Protein AF-A0A967LZV7-F1 (afdb_monomer)

Nearest PDB structures (foldseek):
  4p1n-assembly1_A  TM=2.900E-01  e=8.454E+00  Kluyveromyces marxianus

Structure (mmCIF, N/CA/C/O backbone):
data_AF-A0A967LZV7-F1
#
_entry.id   AF-A0A967LZV7-F1
#
loop_
_atom_site.group_PDB
_atom_site.id
_atom_site.type_symbol
_atom_site.label_atom_id
_atom_site.label_alt_id
_atom_site.label_comp_id
_atom_site.label_asym_id
_atom_site.label_entity_id
_atom_site.label_seq_id
_atom_site.pdbx_PDB_ins_code
_atom_site.Cartn_x
_atom_site.Cartn_y
_atom_site.Cartn_z
_atom_site.occupancy
_atom_site.B_iso_or_equiv
_atom_site.auth_seq_id
_atom_site.auth_comp_id
_atom_site.auth_asym_id
_atom_site.auth_atom_id
_atom_site.pdbx_PDB_model_num
ATOM 1 N N . MET A 1 1 ? 3.509 -14.762 3.114 1.00 80.88 1 MET A N 1
ATOM 2 C CA . MET A 1 1 ? 3.908 -14.981 4.524 1.00 80.88 1 MET A CA 1
ATOM 3 C C . MET A 1 1 ? 4.059 -13.690 5.322 1.00 80.88 1 MET A C 1
ATOM 5 O O . MET A 1 1 ? 3.271 -13.503 6.235 1.00 80.88 1 MET A O 1
ATOM 9 N N . ALA A 1 2 ? 4.963 -12.762 4.975 1.00 86.31 2 ALA A N 1
ATOM 10 C CA . ALA A 1 2 ? 5.162 -11.533 5.768 1.00 86.31 2 ALA A CA 1
ATOM 11 C C . ALA A 1 2 ? 3.877 -10.719 6.026 1.00 86.31 2 ALA A C 1
ATOM 13 O O . ALA A 1 2 ? 3.603 -10.373 7.168 1.00 86.31 2 ALA A O 1
ATOM 14 N N . GLY A 1 3 ? 3.059 -10.468 4.994 1.00 89.50 3 GLY A N 1
ATOM 15 C CA . GLY A 1 3 ? 1.797 -9.731 5.150 1.00 89.50 3 GLY A CA 1
ATOM 16 C C . GLY A 1 3 ? 0.788 -10.420 6.078 1.00 89.50 3 GLY A C 1
ATOM 17 O O . GLY A 1 3 ? 0.118 -9.749 6.850 1.00 89.50 3 GLY A O 1
ATOM 18 N N . MET A 1 4 ? 0.735 -11.755 6.078 1.00 93.94 4 MET A N 1
ATOM 19 C CA . MET A 1 4 ? -0.129 -12.524 6.981 1.00 93.94 4 MET A CA 1
ATOM 20 C C . MET A 1 4 ? 0.286 -12.322 8.441 1.00 93.94 4 MET A C 1
ATOM 22 O O . MET A 1 4 ? -0.544 -11.956 9.264 1.00 93.94 4 MET A O 1
ATOM 26 N N . PHE A 1 5 ? 1.574 -12.496 8.754 1.00 94.56 5 PHE A N 1
ATOM 27 C CA . PHE A 1 5 ? 2.091 -12.274 10.107 1.00 94.56 5 PHE A CA 1
ATOM 28 C C . PHE A 1 5 ? 1.972 -10.811 10.549 1.00 94.56 5 PHE A C 1
ATOM 30 O O . PHE A 1 5 ? 1.706 -10.534 11.717 1.00 94.56 5 PHE A O 1
ATOM 37 N N . TYR A 1 6 ? 2.106 -9.872 9.612 1.00 94.31 6 TYR A N 1
ATOM 38 C CA . TYR A 1 6 ? 1.890 -8.451 9.863 1.00 94.31 6 TYR A CA 1
ATOM 39 C C . TYR A 1 6 ? 0.450 -8.170 10.307 1.00 94.31 6 TYR A C 1
ATOM 41 O O . TYR A 1 6 ? 0.225 -7.580 11.361 1.00 94.31 6 TYR A O 1
ATOM 49 N N . LEU A 1 7 ? -0.532 -8.643 9.535 1.00 95.00 7 LEU A N 1
ATOM 50 C CA . LEU A 1 7 ? -1.948 -8.479 9.862 1.00 95.00 7 LEU A CA 1
ATOM 51 C C . LEU A 1 7 ? -2.329 -9.242 11.138 1.00 95.00 7 LEU A C 1
ATOM 53 O O . LEU A 1 7 ? -3.074 -8.707 11.953 1.00 95.00 7 LEU A O 1
ATOM 57 N N . ALA A 1 8 ? -1.772 -10.438 11.359 1.00 95.12 8 ALA A N 1
ATOM 58 C CA . ALA A 1 8 ? -1.964 -11.198 12.595 1.00 95.12 8 ALA A CA 1
ATOM 59 C C . ALA A 1 8 ? -1.435 -10.440 13.824 1.00 95.12 8 ALA A C 1
ATOM 61 O O . ALA A 1 8 ? -2.114 -10.385 14.846 1.00 95.12 8 ALA A O 1
ATOM 62 N N . THR A 1 9 ? -0.270 -9.791 13.707 1.00 94.94 9 THR A N 1
ATOM 63 C CA . THR A 1 9 ? 0.285 -8.929 14.765 1.00 94.94 9 THR A CA 1
ATOM 64 C C . THR A 1 9 ? -0.698 -7.824 15.135 1.00 94.94 9 THR A C 1
ATOM 66 O O . THR A 1 9 ? -1.019 -7.659 16.309 1.00 94.94 9 THR A O 1
ATOM 69 N N . LEU A 1 10 ? -1.220 -7.100 14.137 1.00 94.62 10 LEU A N 1
ATOM 70 C CA . LEU A 1 10 ? -2.183 -6.020 14.365 1.00 94.62 10 LEU A CA 1
ATOM 71 C C . LEU A 1 10 ? -3.502 -6.544 14.947 1.00 94.62 10 LEU A C 1
ATOM 73 O O . LEU A 1 10 ? -4.032 -5.962 15.889 1.00 94.62 10 LEU A O 1
ATOM 77 N N . PHE A 1 11 ? -4.010 -7.666 14.438 1.00 95.19 11 PHE A N 1
ATOM 78 C CA . PHE A 1 11 ? -5.238 -8.288 14.928 1.00 95.19 11 PHE A CA 1
ATOM 79 C C . PHE A 1 11 ? -5.131 -8.695 16.403 1.00 95.19 11 PHE A C 1
ATOM 81 O O . PHE A 1 11 ? -5.974 -8.312 17.218 1.00 95.19 11 PHE A O 1
ATOM 88 N N . PHE A 1 12 ? -4.079 -9.433 16.766 1.00 95.19 12 PHE A N 1
ATOM 89 C CA . PHE A 1 12 ? -3.862 -9.856 18.147 1.00 95.19 12 PHE A CA 1
ATOM 90 C C . PHE A 1 12 ? -3.544 -8.675 19.065 1.00 95.19 12 PHE A C 1
ATOM 92 O O . PHE A 1 12 ? -3.989 -8.672 20.209 1.00 95.19 12 PHE A O 1
ATOM 99 N N . TYR A 1 13 ? -2.865 -7.636 18.570 1.00 94.06 13 TYR A N 1
ATOM 100 C CA . TYR A 1 13 ? -2.671 -6.399 19.325 1.00 94.06 13 TYR A CA 1
ATOM 101 C C . TYR A 1 13 ? -4.005 -5.731 19.679 1.00 94.06 13 TYR A C 1
ATOM 103 O O . TYR A 1 13 ? -4.250 -5.424 20.846 1.00 94.06 13 TYR A O 1
ATOM 111 N N . LEU A 1 14 ? -4.904 -5.566 18.702 1.00 92.88 14 LEU A N 1
ATOM 112 C CA . LEU A 1 14 ? -6.233 -4.993 18.935 1.00 92.88 14 LEU A CA 1
ATOM 113 C C . LEU A 1 14 ? -7.058 -5.851 19.908 1.00 92.88 14 LEU A C 1
ATOM 115 O O . LEU A 1 14 ? -7.699 -5.312 20.811 1.00 92.88 14 LEU A O 1
ATOM 119 N N . LYS A 1 15 ? -6.995 -7.185 19.783 1.00 93.69 15 LYS A N 1
ATOM 120 C CA . LYS A 1 15 ? -7.639 -8.115 20.729 1.00 93.69 15 LYS A CA 1
ATOM 121 C C . LYS A 1 15 ? -7.071 -8.000 22.140 1.00 93.69 15 LYS A C 1
ATOM 123 O O . LYS A 1 15 ? -7.847 -7.958 23.089 1.00 93.69 15 LYS A O 1
ATOM 128 N N . ALA A 1 16 ? -5.751 -7.893 22.280 1.00 92.19 16 ALA A N 1
ATOM 129 C CA . ALA A 1 16 ? -5.101 -7.667 23.566 1.00 92.19 16 ALA A CA 1
ATOM 130 C C . ALA A 1 16 ? -5.574 -6.349 24.194 1.00 92.19 16 ALA A C 1
ATOM 132 O O . ALA A 1 16 ? -5.905 -6.309 25.375 1.00 92.19 16 ALA A O 1
ATOM 133 N N . ARG A 1 17 ? -5.668 -5.272 23.405 1.00 89.56 17 ARG A N 1
ATOM 134 C CA . ARG A 1 17 ? -6.112 -3.957 23.890 1.00 89.56 17 ARG A CA 1
ATOM 135 C C . ARG A 1 17 ? -7.581 -3.914 24.305 1.00 89.56 17 ARG A C 1
ATOM 137 O O . ARG A 1 17 ? -7.898 -3.175 25.231 1.00 89.56 17 ARG A O 1
ATOM 144 N N . GLY A 1 18 ? -8.438 -4.702 23.659 1.00 89.38 18 GLY A N 1
ATOM 145 C CA . GLY A 1 18 ? -9.846 -4.864 24.030 1.00 89.38 18 GLY A CA 1
ATOM 146 C C . GLY A 1 18 ? -10.108 -5.910 25.122 1.00 89.38 18 GLY A C 1
ATOM 147 O O . GLY A 1 18 ? -11.264 -6.130 25.473 1.00 89.38 18 GLY A O 1
ATOM 148 N N . ALA A 1 19 ? -9.078 -6.586 25.640 1.00 89.81 19 ALA A N 1
ATOM 149 C CA . ALA A 1 19 ? -9.249 -7.637 26.637 1.00 89.81 19 ALA A CA 1
ATOM 150 C C . ALA A 1 19 ? -9.539 -7.056 28.030 1.00 89.81 19 ALA A C 1
ATOM 152 O O . ALA A 1 19 ? -8.755 -6.270 28.560 1.00 89.81 19 ALA A O 1
ATOM 153 N N . GLY A 1 20 ? -10.639 -7.496 28.652 1.00 81.94 20 GLY A N 1
ATOM 154 C CA . GLY A 1 20 ? -10.973 -7.135 30.036 1.00 81.94 20 GLY A CA 1
ATOM 155 C C . GLY A 1 20 ? -10.170 -7.920 31.081 1.00 81.94 20 GLY A C 1
ATOM 156 O O . GLY A 1 20 ? -9.845 -7.396 32.143 1.00 81.94 20 GLY A O 1
ATOM 157 N N . ALA A 1 21 ? -9.804 -9.170 30.778 1.00 89.00 21 ALA A N 1
ATOM 158 C CA . ALA A 1 21 ? -9.029 -10.021 31.675 1.00 89.00 21 ALA A CA 1
ATOM 159 C C . ALA A 1 21 ? -7.519 -9.900 31.417 1.00 89.00 21 ALA A C 1
ATOM 161 O O . ALA A 1 21 ? -7.049 -9.955 30.278 1.00 89.00 21 ALA A O 1
ATOM 162 N N . ARG A 1 22 ? -6.723 -9.837 32.496 1.00 86.12 22 ARG A N 1
ATOM 163 C CA . ARG A 1 22 ? -5.251 -9.763 32.411 1.00 86.12 22 ARG A CA 1
ATOM 164 C C . ARG A 1 22 ? -4.645 -10.966 31.679 1.00 86.12 22 ARG A C 1
ATOM 166 O O . ARG A 1 22 ? -3.671 -10.797 30.955 1.00 86.12 22 ARG A O 1
ATOM 173 N N . ARG A 1 23 ? -5.213 -12.165 31.845 1.00 88.12 23 ARG A N 1
ATOM 174 C CA . ARG A 1 23 ? -4.760 -13.381 31.148 1.00 88.12 23 ARG A CA 1
ATOM 175 C C . ARG A 1 23 ? -4.866 -13.228 29.630 1.00 88.12 23 ARG A C 1
ATOM 177 O O . ARG A 1 23 ? -3.902 -13.514 28.929 1.00 88.12 23 ARG A O 1
ATOM 184 N N . ASP A 1 24 ? -5.995 -12.724 29.149 1.00 88.56 24 ASP A N 1
ATOM 185 C CA . ASP A 1 24 ? -6.262 -12.568 27.719 1.00 88.56 24 ASP A CA 1
ATOM 186 C C . ASP A 1 24 ? -5.412 -11.449 27.111 1.00 88.56 24 ASP A C 1
ATOM 188 O O . ASP A 1 24 ? -4.861 -11.622 26.026 1.00 88.56 24 ASP A O 1
ATOM 192 N N . LEU A 1 25 ? -5.207 -10.347 27.846 1.00 88.38 25 LEU A N 1
ATOM 193 C CA . LEU A 1 25 ? -4.278 -9.277 27.463 1.00 88.38 25 LEU A CA 1
ATOM 194 C C . LEU A 1 25 ? -2.877 -9.833 27.160 1.00 88.38 25 LEU A C 1
ATOM 196 O O . LEU A 1 25 ? -2.308 -9.545 26.107 1.00 88.38 25 LEU A O 1
ATOM 200 N N . TRP A 1 26 ? -2.318 -10.635 28.073 1.00 88.94 26 TRP A N 1
ATOM 201 C CA . TRP A 1 26 ? -0.980 -11.209 27.897 1.00 88.94 26 TRP A CA 1
ATOM 202 C C . TRP A 1 26 ? -0.956 -12.360 26.890 1.00 88.94 26 TRP A C 1
ATOM 204 O O . TRP A 1 26 ? 0.013 -12.472 26.143 1.00 88.94 26 TRP A O 1
ATOM 214 N N . GLY A 1 27 ? -2.016 -13.171 26.814 1.00 91.06 27 GLY A N 1
ATOM 215 C CA . GLY A 1 27 ? -2.142 -14.247 25.829 1.00 91.06 27 GLY A CA 1
ATOM 216 C C . GLY A 1 27 ? -2.144 -13.714 24.396 1.00 91.06 27 GLY A C 1
ATOM 217 O O . GLY A 1 27 ? -1.297 -14.096 23.587 1.00 91.06 27 GLY A O 1
ATOM 218 N N . TYR A 1 28 ? -3.028 -12.759 24.095 1.00 92.94 28 TYR A N 1
ATOM 219 C CA . TYR A 1 28 ? -3.046 -12.095 22.790 1.00 92.94 28 TYR A CA 1
ATOM 220 C C . TYR A 1 28 ? -1.782 -11.265 22.552 1.00 92.94 28 TYR A C 1
ATOM 222 O O . TYR A 1 28 ? -1.271 -11.234 21.434 1.00 92.94 28 TYR A O 1
ATOM 230 N N . GLY A 1 29 ? -1.228 -10.642 23.595 1.00 91.06 29 GLY A N 1
ATOM 231 C CA . GLY A 1 29 ? 0.022 -9.901 23.477 1.00 91.06 29 GLY A CA 1
ATOM 232 C C . GLY A 1 29 ? 1.220 -10.765 23.093 1.00 91.06 29 GLY A C 1
ATOM 233 O O . GLY A 1 29 ? 2.020 -10.359 22.250 1.00 91.06 29 GLY A O 1
ATOM 234 N N . LEU A 1 30 ? 1.308 -11.978 23.641 1.00 92.06 30 LEU A N 1
ATOM 235 C CA . LEU A 1 30 ? 2.326 -12.955 23.269 1.00 92.06 30 LEU A CA 1
ATOM 236 C C . LEU A 1 30 ? 2.147 -13.421 21.818 1.00 92.06 30 LEU A C 1
ATOM 238 O O . LEU A 1 30 ? 3.118 -13.437 21.065 1.00 92.06 30 LEU A O 1
ATOM 242 N N . LEU A 1 31 ? 0.915 -13.736 21.400 1.00 94.31 31 LEU A N 1
ATOM 243 C CA . LEU A 1 31 ? 0.615 -14.120 20.013 1.00 94.31 31 LEU A CA 1
ATOM 244 C C . LEU A 1 31 ? 0.970 -13.013 19.014 1.00 94.31 31 LEU A C 1
ATOM 246 O O . LEU A 1 31 ? 1.525 -13.288 17.946 1.00 94.31 31 LEU A O 1
ATOM 250 N N . ALA A 1 32 ? 0.698 -11.758 19.372 1.00 93.50 32 ALA A N 1
ATOM 251 C CA . ALA A 1 32 ? 1.106 -10.604 18.586 1.00 93.50 32 ALA A CA 1
ATOM 252 C C . ALA A 1 32 ? 2.639 -10.466 18.526 1.00 93.50 32 ALA A C 1
ATOM 254 O O . ALA A 1 32 ? 3.180 -10.259 17.444 1.00 93.50 32 ALA A O 1
ATOM 255 N N . GLY A 1 33 ? 3.351 -10.656 19.644 1.00 91.69 33 GLY A N 1
ATOM 256 C CA . GLY A 1 33 ? 4.820 -10.654 19.680 1.00 91.69 33 GLY A CA 1
ATOM 257 C C . GLY A 1 33 ? 5.450 -11.746 18.807 1.00 91.69 33 GLY 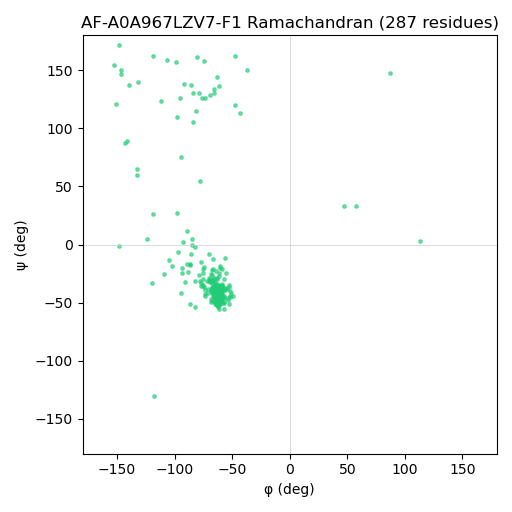A C 1
ATOM 258 O O . GLY A 1 33 ? 6.331 -11.456 17.998 1.00 91.69 33 GLY A O 1
ATOM 259 N N . ILE A 1 34 ? 4.949 -12.983 18.900 1.00 92.94 34 ILE A N 1
ATOM 260 C CA . ILE A 1 34 ? 5.388 -14.107 18.054 1.00 92.94 34 ILE A CA 1
ATOM 261 C C . ILE A 1 34 ? 5.137 -13.785 16.577 1.00 92.94 34 ILE A C 1
ATOM 263 O O . ILE A 1 34 ? 6.028 -13.941 15.743 1.00 92.94 34 ILE A O 1
ATOM 267 N N . SER A 1 35 ? 3.949 -13.269 16.252 1.00 94.25 35 SER A N 1
ATOM 268 C CA . SER A 1 35 ? 3.609 -12.867 14.883 1.00 94.25 35 SER A CA 1
ATOM 269 C C . SER A 1 35 ? 4.538 -11.760 14.367 1.00 94.25 35 SER A C 1
ATOM 271 O O . SER A 1 35 ? 5.002 -11.839 13.229 1.00 94.25 35 SER A O 1
ATOM 273 N N . ALA A 1 36 ? 4.882 -10.771 15.199 1.00 92.56 36 ALA A N 1
ATOM 274 C CA . ALA A 1 36 ? 5.786 -9.680 14.832 1.00 92.56 36 ALA A CA 1
ATOM 275 C C . ALA A 1 36 ? 7.195 -10.200 14.509 1.00 92.56 36 ALA A C 1
ATOM 277 O O . ALA A 1 36 ? 7.802 -9.806 13.509 1.00 92.56 36 ALA A O 1
ATOM 278 N N . VAL A 1 37 ? 7.684 -11.145 15.315 1.00 91.19 37 VAL A N 1
ATOM 279 C CA . VAL A 1 37 ? 8.954 -11.848 15.096 1.00 91.19 37 VAL A CA 1
ATOM 280 C C . VAL A 1 37 ? 8.929 -12.630 13.781 1.00 91.19 37 VAL A C 1
ATOM 282 O O . VAL A 1 37 ? 9.823 -12.463 12.948 1.00 91.19 37 VAL A O 1
ATOM 285 N N . CYS A 1 38 ? 7.883 -13.424 13.533 1.00 92.31 38 CYS A N 1
ATOM 286 C CA . CYS A 1 38 ? 7.722 -14.163 12.277 1.00 92.31 38 CYS A CA 1
ATOM 287 C C . CYS A 1 38 ? 7.641 -13.230 11.055 1.00 92.31 38 CYS A C 1
ATOM 289 O O . CYS A 1 38 ? 8.188 -13.544 9.990 1.00 92.31 38 CYS A O 1
ATOM 291 N N . ALA A 1 39 ? 7.008 -12.060 11.196 1.00 91.56 39 ALA A N 1
ATOM 292 C CA . ALA A 1 39 ? 6.979 -11.039 10.154 1.00 91.56 39 ALA A CA 1
ATOM 293 C C . ALA A 1 39 ? 8.392 -10.509 9.854 1.00 91.56 39 ALA A C 1
ATOM 295 O O . ALA A 1 39 ? 8.784 -10.480 8.684 1.00 91.56 39 ALA A O 1
ATOM 296 N N . ALA A 1 40 ? 9.176 -10.172 10.888 1.00 89.00 40 ALA A N 1
ATOM 297 C CA . ALA A 1 40 ? 10.557 -9.695 10.753 1.00 89.00 40 ALA A CA 1
ATOM 298 C C . ALA A 1 40 ? 11.492 -10.750 10.129 1.00 89.00 40 ALA A C 1
ATOM 300 O O . ALA A 1 40 ? 12.320 -10.434 9.264 1.00 89.00 40 ALA A O 1
ATOM 301 N N . PHE A 1 41 ? 11.308 -12.030 10.469 1.00 87.19 41 PHE A N 1
ATOM 302 C CA . PHE A 1 41 ? 12.001 -13.137 9.801 1.00 87.19 41 PHE A CA 1
ATOM 303 C C . PHE A 1 41 ? 11.572 -13.330 8.344 1.00 87.19 41 PHE A C 1
ATOM 305 O O . PHE A 1 41 ? 12.386 -13.771 7.534 1.00 87.19 41 PHE A O 1
ATOM 312 N N . SER A 1 42 ? 10.358 -12.929 7.970 1.00 87.94 42 SER A N 1
ATOM 313 C CA . SER A 1 42 ? 9.857 -13.090 6.603 1.00 87.94 42 SER A CA 1
ATOM 314 C C . SER A 1 42 ? 10.326 -11.983 5.654 1.00 87.94 42 SER A C 1
ATOM 316 O O . SER A 1 42 ? 10.866 -12.291 4.595 1.00 87.94 42 SER A O 1
ATOM 318 N N . LYS A 1 43 ? 10.104 -10.704 5.997 1.00 83.50 43 LYS A N 1
ATOM 319 C CA . LYS A 1 43 ? 10.477 -9.546 5.160 1.00 83.50 43 LYS A CA 1
ATOM 320 C C . LYS A 1 43 ? 10.740 -8.290 5.987 1.00 83.50 43 LYS A C 1
ATOM 322 O O . LYS A 1 43 ? 10.156 -8.079 7.046 1.00 83.50 43 LYS A O 1
ATOM 327 N N . GLU A 1 44 ? 11.548 -7.405 5.423 1.00 82.75 44 GLU A N 1
ATOM 328 C CA . GLU A 1 44 ? 11.886 -6.079 5.935 1.00 82.75 44 GLU A CA 1
ATOM 3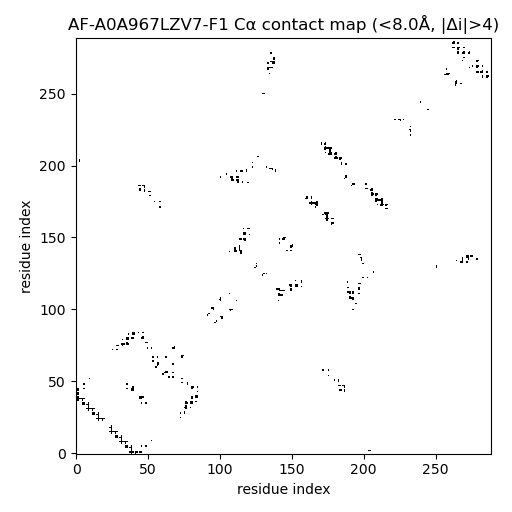29 C C . GLU A 1 44 ? 10.671 -5.148 6.089 1.00 82.75 44 GLU A C 1
ATOM 331 O O . GLU A 1 44 ? 10.711 -4.234 6.906 1.00 82.75 44 GLU A O 1
ATOM 336 N N . THR A 1 45 ? 9.549 -5.417 5.406 1.00 83.75 45 THR A N 1
ATOM 337 C CA . THR A 1 45 ? 8.287 -4.666 5.572 1.00 83.75 45 THR A CA 1
ATOM 338 C C . THR A 1 45 ? 7.795 -4.637 7.023 1.00 83.75 45 THR A C 1
ATOM 340 O O . THR A 1 45 ? 7.101 -3.701 7.417 1.00 83.75 45 THR A O 1
ATOM 343 N N . ALA A 1 46 ? 8.184 -5.623 7.843 1.00 87.75 46 ALA A N 1
ATOM 344 C CA . ALA A 1 46 ? 7.892 -5.667 9.276 1.00 87.75 46 ALA A CA 1
ATOM 345 C C . ALA A 1 46 ? 8.468 -4.477 10.065 1.00 87.75 46 ALA A C 1
ATOM 347 O O . ALA A 1 46 ? 7.962 -4.169 11.140 1.00 87.75 46 ALA A O 1
ATOM 348 N N . MET A 1 47 ? 9.455 -3.753 9.521 1.00 86.38 47 MET A N 1
ATOM 349 C CA . MET A 1 47 ? 10.007 -2.543 10.146 1.00 86.38 47 MET A CA 1
ATOM 350 C C . MET A 1 47 ? 8.966 -1.444 10.381 1.00 86.38 47 MET A C 1
ATOM 352 O O . MET A 1 47 ? 9.163 -0.563 11.209 1.00 86.38 47 MET A O 1
ATOM 356 N N . THR A 1 48 ? 7.853 -1.501 9.651 1.00 91.75 48 THR A N 1
ATOM 357 C CA . THR A 1 48 ? 6.756 -0.531 9.737 1.00 91.75 48 THR A CA 1
ATOM 358 C C . THR A 1 48 ? 5.756 -0.859 10.845 1.00 91.75 48 THR A C 1
ATOM 360 O O . THR A 1 48 ? 4.896 -0.033 11.142 1.00 91.75 48 THR A O 1
ATOM 363 N N . LEU A 1 49 ? 5.862 -2.035 11.486 1.00 91.69 49 LEU A N 1
ATOM 364 C CA . LEU A 1 49 ? 4.956 -2.462 12.559 1.00 91.69 49 LEU A CA 1
ATOM 365 C C . LEU A 1 49 ? 4.854 -1.454 13.714 1.00 91.69 49 LEU A C 1
ATOM 367 O O . LEU A 1 49 ? 3.726 -1.163 14.104 1.00 91.69 49 LEU A O 1
ATOM 371 N N . PRO A 1 50 ? 5.952 -0.877 14.250 1.00 90.88 50 PRO A N 1
ATOM 372 C CA . PRO A 1 50 ? 5.848 0.092 15.340 1.00 90.88 50 PRO A CA 1
ATOM 373 C C . PRO A 1 50 ? 5.031 1.326 14.936 1.00 90.88 50 PRO A C 1
ATOM 375 O O . PRO A 1 50 ? 4.188 1.786 15.703 1.00 90.88 50 PRO A O 1
ATOM 378 N N . ALA A 1 51 ? 5.233 1.818 13.708 1.00 92.19 51 ALA A N 1
ATOM 379 C CA . ALA A 1 51 ? 4.479 2.944 13.165 1.00 92.19 51 ALA A CA 1
ATOM 380 C C . ALA A 1 51 ? 2.998 2.587 12.976 1.00 92.19 51 ALA A C 1
ATOM 382 O O . ALA A 1 51 ? 2.131 3.367 13.360 1.00 92.19 51 ALA A O 1
ATOM 383 N N . MET A 1 52 ? 2.690 1.393 12.461 1.00 94.62 52 MET A N 1
ATOM 384 C CA . MET A 1 52 ? 1.301 0.949 12.330 1.00 94.62 52 MET A CA 1
ATOM 385 C C . MET A 1 52 ? 0.612 0.741 13.676 1.00 94.62 52 MET A C 1
ATOM 387 O O . MET A 1 52 ? -0.543 1.129 13.811 1.00 94.62 52 MET A O 1
ATOM 391 N N . ILE A 1 53 ? 1.295 0.191 14.684 1.00 92.88 53 ILE A N 1
ATOM 392 C CA . ILE A 1 53 ? 0.745 0.066 16.042 1.00 92.88 53 ILE A CA 1
ATOM 393 C C . ILE A 1 53 ? 0.442 1.451 16.625 1.00 92.88 53 ILE A C 1
ATOM 395 O O . ILE A 1 53 ? -0.631 1.648 17.188 1.00 92.88 53 ILE A O 1
ATOM 399 N N . LEU A 1 54 ? 1.341 2.424 16.437 1.00 92.62 54 LEU A N 1
ATOM 400 C CA . LEU A 1 54 ? 1.101 3.803 16.861 1.00 92.62 54 LEU A CA 1
ATOM 401 C C . LEU A 1 54 ? -0.129 4.409 16.175 1.00 92.62 54 LEU A C 1
ATOM 403 O O . LEU A 1 54 ? -0.972 4.999 16.848 1.00 92.62 54 LEU A O 1
ATOM 407 N N . VAL A 1 55 ? -0.266 4.236 14.859 1.00 93.38 55 VAL A N 1
ATOM 408 C CA . VAL A 1 55 ? -1.452 4.716 14.135 1.00 93.38 55 VAL A CA 1
ATOM 409 C C . VAL A 1 55 ? -2.719 4.033 14.649 1.00 93.38 55 VAL A C 1
ATOM 411 O O . VAL A 1 55 ? -3.709 4.716 14.887 1.00 93.38 55 VAL A O 1
ATOM 414 N N . MET A 1 56 ? -2.698 2.721 14.902 1.00 92.25 56 MET A N 1
ATOM 415 C CA . MET A 1 56 ? -3.845 2.017 15.492 1.00 92.25 56 MET A CA 1
ATOM 416 C C . MET A 1 56 ? -4.221 2.583 16.872 1.00 92.25 56 MET A C 1
ATOM 418 O O . MET A 1 56 ? -5.400 2.757 17.169 1.00 92.25 56 MET A O 1
ATOM 422 N N . GLU A 1 57 ? -3.235 2.910 17.705 1.00 92.06 57 GLU A N 1
ATOM 423 C CA . GLU A 1 57 ? -3.449 3.484 19.038 1.00 92.06 57 GLU A CA 1
ATOM 424 C C . GLU A 1 57 ? -4.038 4.894 19.001 1.00 92.06 57 GLU A C 1
ATOM 426 O O . GLU A 1 57 ? -4.951 5.188 19.774 1.00 92.06 57 GLU A O 1
ATOM 431 N N . ILE A 1 58 ? -3.589 5.732 18.065 1.00 91.56 58 ILE A N 1
ATOM 432 C CA . ILE A 1 58 ? -4.169 7.062 17.841 1.00 91.56 58 ILE A CA 1
ATOM 433 C C . ILE A 1 58 ? -5.614 6.932 17.338 1.00 91.56 58 ILE A C 1
ATOM 435 O O . ILE A 1 58 ? -6.505 7.607 17.844 1.00 91.56 58 ILE A O 1
ATOM 439 N N . PHE A 1 59 ? -5.863 6.039 16.375 1.00 92.19 59 PHE A N 1
ATOM 440 C CA . PHE A 1 59 ? -7.148 5.948 15.674 1.00 92.19 59 PHE A CA 1
ATOM 441 C C . PHE A 1 59 ? -8.263 5.272 16.476 1.00 92.19 59 PHE A C 1
ATOM 443 O O . PHE A 1 59 ? -9.429 5.645 16.327 1.00 92.19 59 PHE A O 1
ATOM 450 N N . PHE A 1 60 ? -7.932 4.255 17.276 1.00 91.31 60 PHE A N 1
ATOM 451 C CA . PHE A 1 60 ? -8.928 3.434 17.975 1.00 91.31 60 PHE A CA 1
ATOM 452 C C . PHE A 1 60 ? -8.966 3.657 19.485 1.00 91.31 60 PHE A C 1
ATOM 454 O O . PHE A 1 60 ? -10.003 3.408 20.095 1.00 91.31 60 PHE A O 1
ATOM 461 N N . PHE A 1 61 ? -7.866 4.112 20.088 1.00 89.62 61 PHE A N 1
ATOM 462 C CA . PHE A 1 61 ? -7.748 4.251 21.543 1.00 89.62 61 PHE A CA 1
ATOM 463 C C . PHE A 1 61 ? -7.383 5.669 21.987 1.00 89.62 61 PHE A C 1
ATOM 465 O O . PHE A 1 61 ? -7.129 5.859 23.175 1.00 89.62 61 PHE A O 1
ATOM 472 N N . GLU A 1 62 ? -7.304 6.625 21.050 1.00 86.88 62 GLU A N 1
ATOM 473 C CA . GLU A 1 62 ? -7.002 8.047 21.285 1.00 86.88 62 GLU A CA 1
ATOM 474 C C . GLU A 1 62 ? -5.793 8.248 22.219 1.00 86.88 62 GLU A C 1
ATOM 476 O O . GLU A 1 62 ? -5.717 9.175 23.022 1.00 86.88 62 GLU A O 1
ATOM 481 N N . THR A 1 63 ? -4.835 7.322 22.133 1.00 85.88 63 THR A N 1
ATOM 482 C CA . THR A 1 63 ? -3.698 7.237 23.047 1.00 85.88 63 THR A CA 1
ATOM 483 C C . THR A 1 63 ? -2.577 8.155 22.566 1.00 85.88 63 THR A C 1
ATOM 485 O O . THR A 1 63 ? -2.251 8.188 21.376 1.00 85.88 63 THR A O 1
ATOM 488 N N . SER A 1 64 ? -1.943 8.883 23.490 1.00 86.69 64 SER A N 1
ATOM 489 C CA . SER A 1 64 ? -0.792 9.723 23.154 1.00 86.69 64 SER A CA 1
ATOM 490 C C . SER A 1 64 ? 0.473 8.888 22.900 1.00 86.69 64 SER A C 1
ATOM 492 O O . SER A 1 64 ? 0.628 7.772 23.400 1.00 86.69 64 SER A O 1
ATOM 494 N N . ILE A 1 65 ? 1.442 9.449 22.166 1.00 85.06 65 ILE A N 1
ATOM 495 C CA . ILE A 1 65 ? 2.737 8.784 21.918 1.00 85.06 65 ILE A CA 1
ATOM 496 C C . ILE A 1 65 ? 3.433 8.427 23.243 1.00 85.06 65 ILE A C 1
ATOM 498 O O . ILE A 1 65 ? 4.010 7.347 23.368 1.00 85.06 65 ILE A O 1
ATOM 502 N N . LYS A 1 66 ? 3.356 9.313 24.246 1.00 82.94 66 LYS A N 1
ATOM 503 C CA . LYS A 1 66 ? 3.975 9.103 25.564 1.00 82.94 66 LYS A CA 1
ATOM 504 C C . LYS A 1 66 ? 3.360 7.902 26.279 1.00 82.94 66 LYS A C 1
ATOM 506 O O .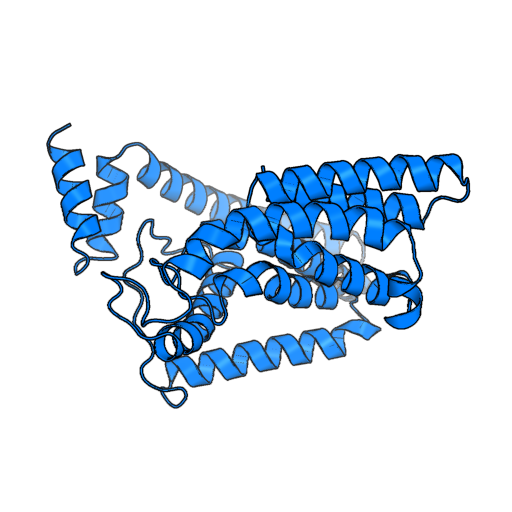 LYS A 1 66 ? 4.089 7.062 26.800 1.00 82.94 66 LYS A O 1
ATOM 511 N N . ASP A 1 67 ? 2.037 7.786 26.227 1.00 85.69 67 ASP A N 1
ATOM 512 C CA . ASP A 1 67 ? 1.321 6.680 26.857 1.00 85.69 67 ASP A CA 1
ATOM 513 C C . ASP A 1 67 ? 1.626 5.352 26.162 1.00 85.69 67 ASP A C 1
ATOM 515 O O . ASP A 1 67 ? 1.801 4.335 26.832 1.00 85.69 67 ASP A O 1
ATOM 519 N N . LEU A 1 68 ? 1.754 5.346 24.829 1.00 85.00 68 LEU A N 1
ATOM 520 C CA . LEU A 1 68 ? 2.132 4.146 24.082 1.00 85.00 68 LEU A CA 1
ATOM 521 C C . LEU A 1 68 ? 3.524 3.639 24.473 1.00 85.00 68 LEU A C 1
ATOM 523 O O . LEU A 1 68 ? 3.698 2.441 24.699 1.00 85.00 68 LEU A O 1
ATOM 527 N N . LEU A 1 69 ? 4.501 4.541 24.594 1.00 83.94 69 LEU A N 1
ATOM 528 C CA . LEU A 1 69 ? 5.864 4.183 24.998 1.00 83.94 69 LEU A CA 1
ATOM 529 C C . LEU A 1 69 ? 5.924 3.630 26.432 1.00 83.94 69 LEU A C 1
ATOM 531 O O . LEU A 1 69 ? 6.833 2.863 26.746 1.00 83.94 69 LEU A O 1
ATOM 535 N N . GLY A 1 70 ? 4.946 3.947 27.286 1.00 80.50 70 GLY A N 1
ATOM 536 C CA . GLY A 1 70 ? 4.793 3.338 28.611 1.00 80.50 70 GLY A CA 1
ATOM 537 C C . GLY A 1 70 ? 4.199 1.921 28.599 1.00 80.50 70 GLY A C 1
ATOM 538 O O . GLY A 1 70 ? 4.295 1.195 29.594 1.00 80.50 70 GLY A O 1
ATOM 539 N N . LYS A 1 71 ? 3.590 1.475 27.489 1.00 83.19 71 LYS A N 1
ATOM 540 C CA . LYS A 1 71 ? 2.912 0.169 27.415 1.00 83.19 71 LYS A CA 1
ATOM 541 C C . LYS A 1 71 ? 3.919 -0.957 27.170 1.00 83.19 71 LYS A C 1
ATOM 543 O O . LYS A 1 71 ? 4.466 -1.101 26.081 1.00 83.19 71 LYS A O 1
ATOM 548 N N . LYS A 1 72 ? 4.070 -1.862 28.146 1.00 81.69 72 LYS A N 1
ATOM 549 C CA . LYS A 1 72 ? 4.908 -3.081 28.027 1.00 81.69 72 LYS A CA 1
ATOM 550 C C . LYS A 1 72 ? 4.577 -3.925 26.788 1.00 81.69 72 LYS A C 1
ATOM 552 O O . LYS A 1 72 ? 5.467 -4.504 26.177 1.00 81.69 72 LYS A O 1
ATOM 557 N N . LEU A 1 73 ? 3.300 -3.959 26.407 1.00 78.25 73 LEU A N 1
ATOM 558 C CA . LEU A 1 73 ? 2.805 -4.685 25.240 1.00 78.25 73 LEU A CA 1
ATOM 559 C C . LEU A 1 73 ? 3.417 -4.185 23.918 1.00 78.25 73 LEU A C 1
ATOM 561 O O . LEU A 1 73 ? 3.676 -4.989 23.031 1.00 78.25 73 LEU A O 1
ATOM 565 N N . PHE A 1 74 ? 3.676 -2.879 23.798 1.00 80.50 74 PHE A N 1
ATOM 566 C CA . PHE A 1 74 ? 4.334 -2.302 22.626 1.00 80.50 74 PHE A CA 1
ATOM 567 C C . PHE A 1 74 ? 5.768 -2.831 22.504 1.00 80.50 74 PHE A C 1
ATOM 569 O O . PHE A 1 74 ? 6.148 -3.407 21.486 1.00 80.50 74 PHE A O 1
ATOM 576 N N . TRP A 1 75 ? 6.543 -2.739 23.584 1.00 82.38 75 TRP A N 1
ATOM 577 C CA . TRP A 1 75 ? 7.938 -3.184 23.600 1.00 82.38 75 TRP A CA 1
ATOM 578 C C . TRP A 1 75 ? 8.113 -4.695 23.431 1.00 82.38 75 TRP A C 1
ATOM 580 O O . TRP A 1 75 ? 9.094 -5.116 22.820 1.00 82.38 75 TRP A O 1
ATOM 590 N N . LEU A 1 76 ? 7.141 -5.500 23.878 1.00 78.81 76 LEU A N 1
ATOM 591 C CA . LEU A 1 76 ? 7.108 -6.946 23.631 1.00 78.81 76 LEU A CA 1
ATOM 592 C C . LEU A 1 76 ? 7.143 -7.289 22.129 1.00 78.81 76 LEU A C 1
ATOM 594 O O . LEU A 1 76 ? 7.668 -8.330 21.749 1.00 78.81 76 LEU A O 1
ATOM 598 N N . MET A 1 77 ? 6.612 -6.411 21.275 1.00 78.25 77 MET A N 1
ATOM 599 C CA . MET A 1 77 ? 6.590 -6.593 19.819 1.00 78.25 77 MET A CA 1
ATOM 600 C C . MET A 1 77 ? 7.776 -5.904 19.147 1.00 78.25 77 MET A C 1
ATOM 602 O O . MET A 1 77 ? 8.394 -6.463 18.241 1.00 78.25 77 MET A O 1
ATOM 606 N N . VAL A 1 78 ? 8.100 -4.688 19.594 1.00 80.44 78 VAL A N 1
ATOM 607 C CA . VAL A 1 78 ? 9.095 -3.832 18.939 1.00 80.44 78 VAL A CA 1
ATOM 608 C C . VAL A 1 78 ? 10.520 -4.315 19.174 1.00 80.44 78 VAL A C 1
ATOM 610 O O . VAL A 1 78 ? 11.288 -4.363 18.218 1.00 80.44 78 VAL A O 1
ATOM 613 N N . ILE A 1 79 ? 10.884 -4.700 20.403 1.00 80.88 79 ILE A N 1
ATOM 614 C CA . ILE A 1 79 ? 12.275 -5.066 20.723 1.00 80.88 79 ILE A CA 1
ATOM 615 C C . ILE A 1 79 ? 12.721 -6.298 19.920 1.00 80.88 79 ILE A C 1
ATOM 617 O O . ILE A 1 79 ? 13.730 -6.200 19.218 1.00 80.88 79 ILE A O 1
ATOM 621 N N . PRO A 1 80 ? 11.985 -7.428 19.919 1.00 77.25 80 PRO A N 1
ATOM 622 C CA . PRO A 1 80 ? 12.418 -8.607 19.172 1.00 77.25 80 PRO A CA 1
ATOM 623 C C . PRO A 1 80 ? 12.464 -8.362 17.659 1.00 77.25 80 PRO A C 1
ATOM 625 O O . PRO A 1 80 ? 13.427 -8.748 16.997 1.00 77.25 80 PRO A O 1
ATOM 628 N N . ALA A 1 81 ? 11.458 -7.670 17.110 1.00 77.94 81 ALA A N 1
ATOM 629 C CA . ALA A 1 81 ? 11.408 -7.344 15.687 1.00 77.94 81 ALA A CA 1
ATOM 630 C C . ALA A 1 81 ? 12.565 -6.419 15.267 1.00 77.94 81 ALA A C 1
ATOM 632 O O . ALA A 1 81 ? 13.188 -6.654 14.231 1.00 77.94 81 ALA A O 1
ATOM 633 N N . ALA A 1 82 ? 12.886 -5.407 16.081 1.00 80.00 82 ALA A N 1
ATOM 634 C CA . ALA A 1 82 ? 13.983 -4.477 15.823 1.00 80.00 82 ALA A CA 1
ATOM 635 C C . ALA A 1 82 ? 15.352 -5.169 15.872 1.00 80.00 82 ALA A C 1
ATOM 637 O O . ALA A 1 82 ? 16.194 -4.903 15.016 1.00 80.00 82 ALA A O 1
ATOM 638 N N . VAL A 1 83 ? 15.561 -6.089 16.820 1.00 77.12 83 VAL A N 1
ATOM 639 C CA . VAL A 1 83 ? 16.798 -6.882 16.911 1.00 77.12 83 VAL A CA 1
ATOM 640 C C . VAL A 1 83 ? 16.971 -7.762 15.671 1.00 77.12 83 VAL A C 1
ATOM 642 O O . VAL A 1 83 ? 18.019 -7.734 15.036 1.00 77.12 83 VAL A O 1
ATOM 645 N N . ILE A 1 84 ? 15.938 -8.499 15.258 1.00 79.25 84 ILE A N 1
ATOM 646 C CA . ILE A 1 84 ? 16.014 -9.358 14.061 1.00 79.25 84 ILE A CA 1
ATOM 647 C C . ILE A 1 84 ? 16.291 -8.527 12.807 1.00 79.25 84 ILE A C 1
ATOM 649 O O . ILE A 1 84 ? 17.098 -8.907 11.954 1.00 79.25 84 ILE A O 1
ATOM 653 N N . LEU A 1 85 ? 15.627 -7.379 12.691 1.00 77.81 85 LEU A N 1
ATOM 654 C CA . LEU A 1 85 ? 15.806 -6.498 11.553 1.00 77.81 85 LEU A CA 1
ATOM 655 C C . LEU A 1 85 ? 17.208 -5.875 11.529 1.00 77.81 85 LEU A C 1
ATOM 657 O O . LEU A 1 85 ? 17.796 -5.779 10.454 1.00 77.81 85 LEU A O 1
ATOM 661 N N . SER A 1 86 ? 17.770 -5.500 12.682 1.00 76.00 86 SER A N 1
ATOM 662 C CA . SER A 1 86 ? 19.124 -4.943 12.742 1.00 76.00 86 SER A CA 1
ATOM 663 C C . SER A 1 86 ? 20.158 -5.955 12.246 1.00 76.00 86 SER A C 1
ATOM 665 O O . SER A 1 86 ? 20.990 -5.598 11.413 1.00 76.00 86 SER A O 1
ATOM 667 N N . PHE A 1 87 ? 20.042 -7.234 12.625 1.00 73.19 87 PHE A N 1
ATOM 668 C CA . PHE A 1 87 ? 20.888 -8.308 12.086 1.00 73.19 87 PHE A CA 1
ATOM 669 C C . PHE A 1 87 ? 20.723 -8.494 10.572 1.00 73.19 87 PHE A C 1
ATOM 671 O O . PHE A 1 87 ? 21.715 -8.661 9.864 1.00 73.19 87 PHE A O 1
ATOM 678 N N . LYS A 1 88 ? 19.495 -8.412 10.047 1.00 74.31 88 LYS A N 1
ATOM 679 C CA . LYS A 1 88 ? 19.233 -8.526 8.600 1.00 74.31 88 LYS A CA 1
ATOM 680 C C . LYS A 1 88 ? 19.748 -7.350 7.779 1.00 74.31 88 LYS A C 1
ATOM 682 O O . LYS A 1 88 ? 20.099 -7.531 6.616 1.00 74.31 88 LYS A O 1
ATOM 687 N N . LEU A 1 89 ? 19.756 -6.152 8.356 1.00 72.94 89 LEU A N 1
ATOM 688 C CA . LEU A 1 89 ? 20.195 -4.938 7.673 1.00 72.94 89 LEU A CA 1
ATOM 689 C C . LEU A 1 89 ? 21.710 -4.722 7.771 1.00 72.94 89 LEU A C 1
ATOM 691 O O . LEU A 1 89 ? 22.250 -3.973 6.961 1.00 72.94 89 LEU A O 1
ATOM 695 N N . GLN A 1 90 ? 22.416 -5.394 8.690 1.00 66.12 90 GLN A N 1
ATOM 696 C CA . GLN A 1 90 ? 23.875 -5.281 8.830 1.00 66.12 90 GLN A CA 1
ATOM 697 C C . GLN A 1 90 ? 24.657 -5.499 7.522 1.00 66.12 90 GLN A C 1
ATOM 699 O O . GLN A 1 90 ? 25.539 -4.684 7.251 1.00 66.12 90 GLN A O 1
ATOM 704 N N . PRO A 1 91 ? 24.366 -6.514 6.682 1.00 63.25 91 PRO A N 1
ATOM 705 C CA . PRO A 1 91 ? 25.038 -6.673 5.394 1.00 63.25 91 PRO A CA 1
ATOM 706 C C . PRO A 1 91 ? 24.790 -5.477 4.472 1.00 63.25 91 PRO A C 1
ATOM 708 O O . PRO A 1 91 ? 25.736 -4.942 3.910 1.00 63.25 91 PRO A O 1
ATOM 711 N N . LEU A 1 92 ? 23.542 -4.995 4.399 1.00 62.50 92 LEU A N 1
ATOM 712 C CA . LEU A 1 92 ? 23.151 -3.842 3.580 1.00 62.50 92 LEU A CA 1
ATOM 713 C C . LEU A 1 92 ? 23.895 -2.566 4.014 1.00 62.50 92 LEU A C 1
ATOM 715 O O . LEU A 1 92 ? 24.398 -1.819 3.177 1.00 62.50 92 LEU A O 1
ATOM 719 N N . ILE A 1 93 ? 23.993 -2.346 5.330 1.00 61.03 93 ILE A N 1
ATOM 720 C CA . ILE A 1 93 ? 24.702 -1.226 5.967 1.00 61.03 93 ILE A CA 1
ATOM 721 C C . ILE A 1 93 ? 26.202 -1.289 5.691 1.00 61.03 93 ILE A C 1
ATOM 723 O O . ILE A 1 93 ? 26.788 -0.279 5.303 1.00 61.03 93 ILE A O 1
ATOM 727 N N . ARG A 1 94 ? 26.806 -2.474 5.819 1.00 58.06 94 ARG A N 1
ATOM 728 C CA . ARG A 1 94 ? 28.242 -2.679 5.591 1.00 58.06 94 ARG A CA 1
ATOM 729 C C . ARG A 1 94 ? 28.645 -2.536 4.123 1.00 58.06 94 ARG A C 1
ATOM 731 O O . ARG A 1 94 ? 29.763 -2.109 3.867 1.00 58.06 94 ARG A O 1
ATOM 738 N N . THR A 1 95 ? 27.768 -2.868 3.172 1.00 54.66 95 THR A N 1
ATOM 739 C CA . THR A 1 95 ? 28.115 -2.871 1.739 1.00 54.66 95 THR A CA 1
ATOM 740 C C . THR A 1 95 ? 27.558 -1.696 0.929 1.00 54.66 95 THR A C 1
ATOM 742 O O . THR A 1 95 ? 27.983 -1.529 -0.209 1.00 54.66 95 THR A O 1
ATOM 745 N N . GLY A 1 96 ? 26.603 -0.900 1.439 1.00 52.59 96 GLY A N 1
ATOM 746 C CA . GLY A 1 96 ? 25.858 0.043 0.582 1.00 52.59 96 GLY A CA 1
ATOM 747 C C . GLY A 1 96 ? 25.366 1.360 1.193 1.00 52.59 96 GLY A C 1
ATOM 748 O O . GLY A 1 96 ? 24.776 2.159 0.467 1.00 52.59 96 GLY A O 1
ATOM 749 N N . PHE A 1 97 ? 25.580 1.641 2.4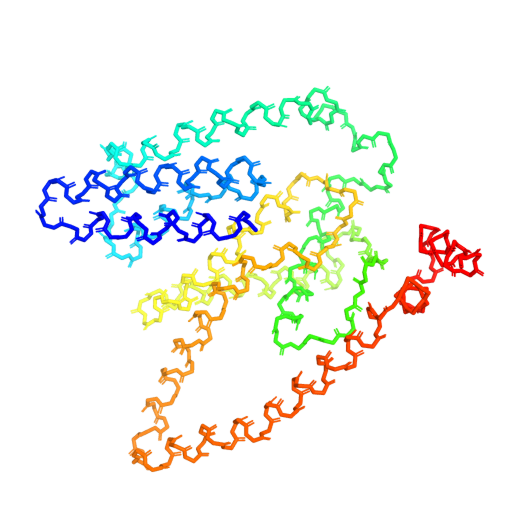84 1.00 48.34 97 PHE A N 1
ATOM 750 C CA . PHE A 1 97 ? 25.086 2.900 3.074 1.00 48.34 97 PHE A CA 1
ATOM 751 C C . PHE A 1 97 ? 26.059 4.084 2.958 1.00 48.34 97 PHE A C 1
ATOM 753 O O . PHE A 1 97 ? 25.597 5.228 2.944 1.00 48.34 97 PHE A O 1
ATOM 760 N N . VAL A 1 98 ? 27.366 3.841 2.811 1.00 47.00 98 VAL A N 1
ATOM 761 C CA . VAL A 1 98 ? 28.412 4.889 2.848 1.00 47.00 98 VAL A CA 1
ATOM 762 C C . VAL A 1 98 ? 28.929 5.289 1.460 1.00 47.00 98 VAL A C 1
ATOM 764 O O . VAL A 1 98 ? 29.468 6.379 1.298 1.00 47.00 98 VAL A O 1
ATOM 767 N N . HIS A 1 99 ? 28.715 4.470 0.433 1.00 43.69 99 HIS A N 1
ATOM 768 C CA . HIS A 1 99 ? 29.028 4.823 -0.953 1.00 43.69 99 HIS A CA 1
ATOM 769 C C . HIS A 1 99 ? 27.767 4.824 -1.810 1.00 43.69 99 HIS A C 1
ATOM 771 O O . HIS A 1 99 ? 26.713 4.336 -1.385 1.00 43.69 99 HIS A O 1
ATOM 777 N N . ASP A 1 100 ? 27.873 5.471 -2.969 1.00 51.19 100 ASP A N 1
ATOM 778 C CA . ASP A 1 100 ? 26.881 5.455 -4.039 1.00 51.19 100 ASP A CA 1
ATOM 779 C C . ASP A 1 100 ? 26.210 4.081 -4.182 1.00 51.19 100 ASP A C 1
ATOM 781 O O . ASP A 1 100 ? 26.815 3.061 -3.832 1.00 51.19 100 ASP A O 1
ATOM 785 N N . PRO A 1 101 ? 24.944 4.048 -4.637 1.00 49.97 101 PRO A N 1
ATOM 786 C CA . PRO A 1 101 ? 24.161 2.824 -4.697 1.00 49.97 101 PRO A CA 1
ATOM 787 C C . PRO A 1 101 ? 25.020 1.733 -5.339 1.00 49.97 101 PRO A C 1
ATOM 789 O O . PRO A 1 101 ? 25.558 1.950 -6.419 1.00 49.97 101 PRO A O 1
ATOM 792 N N . GLY A 1 102 ? 25.247 0.651 -4.579 1.00 48.19 102 GLY A N 1
ATOM 793 C CA . GLY A 1 102 ? 26.391 -0.252 -4.747 1.00 48.19 102 GLY A CA 1
ATOM 794 C C . GLY A 1 102 ? 26.653 -0.712 -6.187 1.00 48.19 102 GLY A C 1
ATOM 795 O O . GLY A 1 102 ? 25.763 -0.624 -7.034 1.00 48.19 102 GLY A O 1
ATOM 796 N N . PRO A 1 103 ? 27.862 -1.226 -6.476 1.00 39.16 103 PRO A N 1
ATOM 797 C CA . PRO A 1 103 ? 28.329 -1.499 -7.835 1.00 39.16 103 PRO A CA 1
ATOM 798 C C . PRO A 1 103 ? 27.246 -2.168 -8.702 1.00 39.16 103 PRO A C 1
ATOM 800 O O . PRO A 1 103 ? 26.818 -3.289 -8.427 1.00 39.16 103 PRO A O 1
ATOM 803 N N . GLY A 1 104 ? 26.778 -1.445 -9.730 1.00 55.53 104 GLY A N 1
ATOM 804 C CA . GLY A 1 104 ? 25.754 -1.908 -10.676 1.00 55.53 104 GLY A CA 1
ATOM 805 C C . GLY A 1 104 ? 24.399 -1.184 -10.651 1.00 55.53 104 GLY A C 1
ATOM 806 O O . GLY A 1 104 ? 23.512 -1.582 -11.408 1.00 55.53 104 GLY A O 1
ATOM 807 N N . LEU A 1 105 ? 24.207 -0.144 -9.830 1.00 64.38 105 LEU A N 1
ATOM 808 C CA . LEU A 1 105 ? 23.013 0.712 -9.878 1.00 64.38 105 LEU A CA 1
ATOM 809 C C . LEU A 1 105 ? 23.260 1.959 -10.736 1.00 64.38 105 LEU A C 1
ATOM 811 O O . LEU A 1 105 ? 24.207 2.703 -10.516 1.00 64.38 105 LEU A O 1
ATOM 815 N N . SER A 1 106 ? 22.394 2.192 -11.724 1.00 71.75 106 SER A N 1
ATOM 816 C CA . SER A 1 106 ? 22.548 3.255 -12.728 1.00 71.75 106 SER A CA 1
ATOM 817 C C . SER A 1 106 ? 21.920 4.598 -12.329 1.00 71.75 106 SER A C 1
ATOM 819 O O . SER A 1 106 ? 21.746 5.466 -13.180 1.00 71.75 106 SER A O 1
ATOM 821 N N . PHE A 1 107 ? 21.513 4.770 -11.068 1.00 80.00 107 PHE A N 1
ATOM 822 C CA . PHE A 1 107 ? 20.768 5.945 -10.607 1.00 80.00 107 PHE A CA 1
ATOM 823 C C . PHE A 1 107 ? 21.112 6.325 -9.172 1.00 80.00 107 PHE A C 1
ATOM 825 O O . PHE A 1 107 ? 21.407 5.471 -8.345 1.00 80.00 107 PHE A O 1
ATOM 832 N N . THR A 1 108 ? 21.010 7.616 -8.864 1.00 86.06 108 THR A N 1
ATOM 833 C CA . THR A 1 108 ? 21.291 8.184 -7.536 1.00 86.06 108 THR A CA 1
ATOM 834 C C . THR A 1 108 ? 20.118 8.011 -6.561 1.00 86.06 108 THR A C 1
ATOM 836 O O . THR A 1 108 ? 18.963 7.856 -6.966 1.00 86.06 108 THR A O 1
ATOM 839 N N . ARG A 1 109 ? 20.376 8.133 -5.247 1.00 84.75 109 ARG A N 1
ATOM 840 C CA . ARG A 1 109 ? 19.324 8.118 -4.201 1.00 84.75 109 ARG A CA 1
ATOM 841 C C . ARG A 1 109 ? 18.265 9.204 -4.418 1.00 84.75 109 ARG A C 1
ATOM 843 O O . ARG A 1 109 ? 17.081 8.969 -4.194 1.00 84.75 109 ARG A O 1
ATOM 850 N N . LYS A 1 110 ? 18.686 10.384 -4.891 1.00 88.19 110 LYS A N 1
ATOM 851 C CA . LYS A 1 110 ? 17.789 11.501 -5.218 1.00 88.19 110 LYS A CA 1
ATOM 852 C C . LYS A 1 110 ? 16.869 11.146 -6.385 1.00 88.19 110 LYS A C 1
ATOM 854 O O . LYS A 1 110 ? 15.662 11.322 -6.265 1.00 88.19 110 LYS A O 1
ATOM 859 N N . GLN A 1 111 ? 17.422 10.620 -7.481 1.00 89.81 111 GLN A N 1
ATOM 860 C CA . GLN A 1 111 ? 16.621 10.169 -8.625 1.00 89.81 111 GLN A CA 1
ATOM 861 C C . GLN A 1 111 ? 15.647 9.064 -8.211 1.00 89.81 111 GLN A C 1
ATOM 863 O O . GLN A 1 111 ? 14.479 9.119 -8.589 1.00 89.81 111 GLN A O 1
ATOM 868 N N . TYR A 1 112 ? 16.087 8.114 -7.377 1.00 89.62 112 TYR A N 1
ATOM 869 C CA . TYR A 1 112 ? 15.210 7.079 -6.830 1.00 89.62 112 TYR A CA 1
ATOM 870 C C . TYR A 1 112 ? 14.025 7.691 -6.077 1.00 89.62 112 TYR A C 1
ATOM 872 O O . TYR A 1 112 ? 12.885 7.440 -6.458 1.00 89.62 112 TYR A O 1
ATOM 880 N N . LEU A 1 113 ? 14.283 8.546 -5.079 1.00 91.12 113 LEU A N 1
ATOM 881 C CA . LEU A 1 113 ? 13.242 9.186 -4.266 1.00 91.12 113 LEU A CA 1
ATOM 882 C C . LEU A 1 113 ? 12.246 9.986 -5.117 1.00 91.12 113 LEU A C 1
ATOM 884 O O . LEU A 1 113 ? 11.041 9.847 -4.938 1.00 91.12 113 LEU A O 1
ATOM 888 N N . LEU A 1 114 ? 12.739 10.793 -6.061 1.00 93.19 114 LEU A N 1
ATOM 889 C CA . LEU A 1 114 ? 11.876 11.563 -6.961 1.00 93.19 114 LEU A CA 1
ATOM 890 C C . LEU A 1 114 ? 10.999 10.644 -7.818 1.00 93.19 114 LEU A C 1
ATOM 892 O O . LEU A 1 114 ? 9.807 10.894 -7.977 1.00 93.19 114 LEU A O 1
ATOM 896 N N . THR A 1 115 ? 11.570 9.545 -8.313 1.00 94.31 115 THR A N 1
ATOM 897 C CA . THR A 1 115 ? 10.827 8.565 -9.113 1.00 94.31 115 THR A CA 1
ATOM 898 C C . THR A 1 115 ? 9.758 7.858 -8.278 1.00 94.31 115 THR A C 1
ATOM 900 O O . THR A 1 115 ? 8.694 7.531 -8.804 1.00 94.31 115 THR A O 1
ATOM 903 N N . GLN A 1 116 ? 9.982 7.669 -6.969 1.00 94.88 116 GLN A N 1
ATOM 904 C CA . GLN A 1 116 ? 9.012 7.006 -6.094 1.00 94.88 116 GLN A CA 1
ATOM 905 C C . GLN A 1 116 ? 7.668 7.741 -6.005 1.00 94.88 116 GLN A C 1
ATOM 907 O O . GLN A 1 116 ? 6.651 7.075 -5.831 1.00 94.88 116 GLN A O 1
ATOM 912 N N . PHE A 1 117 ? 7.608 9.064 -6.198 1.00 95.00 117 PHE A N 1
ATOM 913 C CA . PHE A 1 117 ? 6.318 9.766 -6.263 1.00 95.00 117 PHE A CA 1
ATOM 914 C C . PHE A 1 117 ? 5.456 9.257 -7.426 1.00 95.00 117 PHE A C 1
ATOM 916 O O . PHE A 1 117 ? 4.293 8.901 -7.234 1.00 95.00 117 PHE A O 1
ATOM 923 N N . SER A 1 118 ? 6.040 9.133 -8.617 1.00 95.88 118 SER A N 1
ATOM 924 C CA . SER A 1 118 ? 5.350 8.585 -9.791 1.00 95.88 118 SER A CA 1
ATOM 925 C C . SER A 1 118 ? 5.015 7.098 -9.610 1.00 95.88 118 SER A C 1
ATOM 927 O O . SER A 1 118 ? 3.939 6.637 -10.004 1.00 95.88 118 SER A O 1
ATOM 929 N N . VAL A 1 119 ? 5.898 6.340 -8.950 1.00 95.50 119 VAL A N 1
ATOM 930 C CA . VAL A 1 119 ? 5.667 4.920 -8.638 1.00 95.50 119 VAL A CA 1
ATOM 931 C C . VAL A 1 119 ? 4.474 4.736 -7.702 1.00 95.50 119 VAL A C 1
ATOM 933 O O . VAL A 1 119 ? 3.640 3.874 -7.961 1.00 95.50 119 VAL A O 1
ATOM 936 N N . LEU A 1 120 ? 4.342 5.552 -6.652 1.00 95.88 120 LEU A N 1
ATOM 937 C CA . LEU A 1 120 ? 3.199 5.483 -5.736 1.00 95.88 120 LEU A CA 1
ATOM 938 C C . LEU A 1 120 ? 1.874 5.782 -6.453 1.00 95.88 120 LEU A C 1
ATOM 940 O O . LEU A 1 120 ? 0.873 5.125 -6.169 1.00 95.88 120 LEU A O 1
ATOM 944 N N . LEU A 1 121 ? 1.860 6.703 -7.424 1.00 95.25 121 LEU A N 1
ATOM 945 C CA . LEU A 1 121 ? 0.685 6.892 -8.280 1.00 95.25 121 LEU A CA 1
ATOM 946 C C . LEU A 1 121 ? 0.420 5.696 -9.192 1.00 95.25 121 LEU A C 1
ATOM 948 O O . LEU A 1 121 ? -0.729 5.292 -9.340 1.00 95.25 121 LEU A O 1
ATOM 952 N N . THR A 1 122 ? 1.468 5.101 -9.764 1.00 95.38 122 THR A N 1
ATOM 953 C CA . THR A 1 122 ? 1.338 3.885 -10.586 1.00 95.38 122 THR A CA 1
ATOM 954 C C . THR A 1 122 ? 0.751 2.740 -9.756 1.00 95.38 122 THR A C 1
ATOM 956 O O . THR A 1 122 ? -0.107 2.000 -10.222 1.00 95.38 122 THR A O 1
ATOM 959 N N . TYR A 1 123 ? 1.146 2.632 -8.488 1.00 95.81 123 TYR A N 1
ATOM 960 C CA . TYR A 1 123 ? 0.565 1.700 -7.530 1.00 95.81 123 TYR A CA 1
ATOM 961 C C . TYR A 1 123 ? -0.916 1.979 -7.253 1.00 95.81 123 TYR A C 1
ATOM 963 O O . TYR A 1 123 ? -1.729 1.059 -7.318 1.00 95.81 123 TYR A O 1
ATOM 971 N N . LEU A 1 124 ? -1.300 3.234 -7.008 1.00 96.06 124 LEU A N 1
ATOM 972 C CA . LEU A 1 124 ? -2.714 3.597 -6.852 1.00 96.06 124 LEU A CA 1
ATOM 973 C C . LEU A 1 124 ? -3.523 3.295 -8.121 1.00 96.06 124 LEU A C 1
ATOM 975 O O . LEU A 1 124 ? -4.621 2.749 -8.027 1.00 96.06 124 LEU A O 1
ATOM 979 N N . GLN A 1 125 ? -2.964 3.571 -9.302 1.00 95.31 125 GLN A N 1
ATOM 980 C CA . GLN A 1 125 ? -3.571 3.208 -10.579 1.00 95.31 125 GLN A CA 1
ATOM 981 C C . GLN A 1 125 ? -3.776 1.696 -10.675 1.00 95.31 125 GLN A C 1
ATOM 983 O O . GLN A 1 125 ? -4.887 1.272 -10.964 1.00 95.31 125 GLN A O 1
ATOM 988 N N . LEU A 1 126 ? -2.754 0.884 -10.391 1.00 94.31 126 LEU A N 1
ATOM 989 C CA . LEU A 1 126 ? -2.852 -0.579 -10.438 1.00 94.31 126 LEU A CA 1
ATOM 990 C C . LEU A 1 126 ? -3.854 -1.144 -9.425 1.00 94.31 126 LEU A C 1
ATOM 992 O O . LEU A 1 126 ? -4.445 -2.191 -9.682 1.00 94.31 126 LEU A O 1
ATOM 996 N N . PHE A 1 127 ? -4.059 -0.469 -8.291 1.00 94.75 127 PHE A N 1
ATOM 997 C CA . PHE A 1 127 ? -5.065 -0.861 -7.305 1.00 94.75 127 PHE A CA 1
ATOM 998 C C . PHE A 1 127 ? -6.497 -0.672 -7.829 1.00 94.75 127 PHE A C 1
ATOM 1000 O O . PHE A 1 127 ? -7.311 -1.582 -7.697 1.00 94.75 127 PHE A O 1
ATOM 1007 N N . PHE A 1 128 ? -6.807 0.477 -8.440 1.00 92.88 128 PHE A N 1
ATOM 1008 C CA . PHE A 1 128 ? -8.151 0.747 -8.974 1.00 92.88 128 PHE A CA 1
ATOM 1009 C C . PHE A 1 128 ? -8.384 0.143 -10.366 1.00 92.88 128 PHE A C 1
ATOM 1011 O O . PHE A 1 128 ? -9.505 -0.229 -10.708 1.00 92.88 128 PHE A O 1
ATOM 1018 N N . TRP A 1 129 ? -7.326 0.047 -11.167 1.00 93.62 129 TRP A N 1
ATOM 1019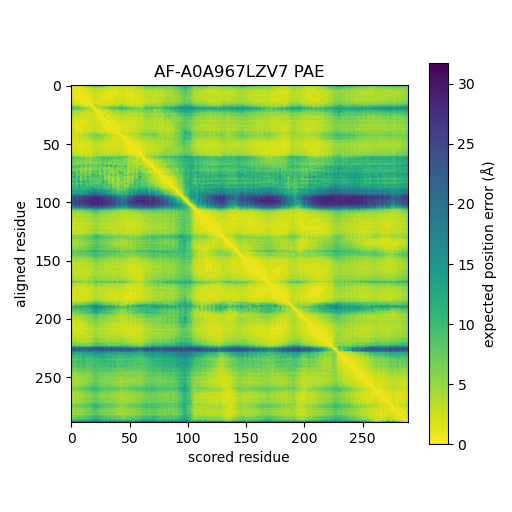 C CA . TRP A 1 129 ? -7.344 -0.418 -12.546 1.00 93.62 129 TRP A CA 1
ATOM 1020 C C . TRP A 1 129 ? -6.093 -1.271 -12.835 1.00 93.62 129 TRP A C 1
ATOM 1022 O O . TRP A 1 129 ? -5.065 -0.744 -13.275 1.00 93.62 129 TRP A O 1
ATOM 1032 N N . PRO A 1 130 ? -6.152 -2.598 -12.601 1.00 91.06 130 PRO A N 1
ATOM 1033 C CA . PRO A 1 130 ? -5.016 -3.514 -12.702 1.00 91.06 130 PRO A CA 1
ATOM 1034 C C . PRO A 1 130 ? -4.693 -3.871 -14.164 1.00 91.06 130 PRO A C 1
ATOM 1036 O O . PRO A 1 130 ? -4.647 -5.039 -14.546 1.00 91.06 130 PRO A O 1
ATOM 1039 N N . ALA A 1 131 ? -4.477 -2.859 -15.003 1.00 89.00 131 ALA A N 1
ATOM 1040 C CA . ALA A 1 131 ? -4.087 -3.007 -16.399 1.00 89.00 131 ALA A CA 1
ATOM 1041 C C . ALA A 1 131 ? -2.613 -2.641 -16.606 1.00 89.00 131 ALA A C 1
ATOM 1043 O O . ALA A 1 131 ? -2.016 -1.909 -15.822 1.00 89.00 131 ALA A O 1
ATOM 1044 N N . ASN A 1 132 ? -2.037 -3.141 -17.701 1.00 90.00 132 ASN A N 1
ATOM 1045 C CA . ASN A 1 132 ? -0.643 -2.898 -18.087 1.00 90.00 132 ASN A CA 1
ATOM 1046 C C . ASN A 1 132 ? 0.403 -3.328 -17.036 1.00 90.00 132 ASN A C 1
ATOM 1048 O O . ASN A 1 132 ? 1.462 -2.725 -16.904 1.00 90.00 132 ASN A O 1
ATOM 1052 N N . GLN A 1 133 ? 0.107 -4.398 -16.298 1.00 93.12 133 GLN A N 1
ATOM 1053 C CA . GLN A 1 133 ? 1.049 -5.020 -15.369 1.00 93.12 133 GLN A CA 1
ATOM 1054 C C . GLN A 1 133 ? 2.271 -5.566 -16.111 1.00 93.12 133 GLN A C 1
ATOM 1056 O O . GLN A 1 133 ? 2.142 -6.131 -17.203 1.00 93.12 133 GLN A O 1
ATOM 1061 N N . ASN A 1 134 ? 3.442 -5.479 -15.495 1.00 93.38 134 ASN A N 1
ATOM 1062 C CA . ASN A 1 134 ? 4.702 -5.930 -16.060 1.00 93.38 134 ASN A CA 1
ATOM 1063 C C . ASN A 1 134 ? 5.561 -6.613 -14.986 1.00 93.38 134 ASN A C 1
ATOM 1065 O O . ASN A 1 134 ? 5.650 -6.162 -13.845 1.00 93.38 134 ASN A O 1
ATOM 1069 N N . VAL A 1 135 ? 6.191 -7.731 -15.349 1.00 92.06 135 VAL A N 1
ATOM 1070 C CA . VAL A 1 135 ? 7.055 -8.484 -14.426 1.00 92.06 135 VAL A CA 1
ATOM 1071 C C . VAL A 1 135 ? 8.368 -7.747 -14.156 1.00 92.06 135 VAL A C 1
ATOM 1073 O O . VAL A 1 135 ? 8.911 -7.841 -13.056 1.00 92.06 135 VAL A O 1
ATOM 1076 N N . ASP A 1 136 ? 8.860 -6.990 -15.141 1.00 90.94 136 ASP A N 1
ATOM 1077 C CA . ASP A 1 136 ? 10.120 -6.263 -15.048 1.00 90.94 136 ASP A CA 1
ATOM 1078 C C . ASP A 1 136 ? 10.023 -4.911 -15.763 1.00 90.94 136 ASP A C 1
ATOM 1080 O O . ASP A 1 136 ? 10.330 -4.767 -16.947 1.00 90.94 136 ASP A O 1
ATOM 1084 N N . TRP A 1 137 ? 9.562 -3.908 -15.022 1.00 91.62 137 TRP A N 1
ATOM 1085 C CA . TRP A 1 137 ? 9.296 -2.565 -15.524 1.00 91.62 137 TRP A CA 1
ATOM 1086 C C . TRP A 1 137 ? 10.561 -1.834 -15.978 1.00 91.62 137 TRP A C 1
ATOM 1088 O O . TRP A 1 137 ? 11.553 -1.764 -15.246 1.00 91.62 137 TRP A O 1
ATOM 1098 N N . ASP A 1 138 ? 10.487 -1.206 -17.145 1.00 90.50 138 ASP A N 1
ATOM 1099 C CA . ASP A 1 138 ? 11.422 -0.172 -17.585 1.00 90.50 138 ASP A CA 1
ATOM 1100 C C . ASP A 1 138 ? 10.852 1.212 -17.236 1.00 90.50 138 ASP A C 1
ATOM 1102 O O . ASP A 1 138 ? 10.237 1.892 -18.054 1.00 90.50 138 ASP A O 1
ATOM 1106 N N . TYR A 1 139 ? 10.921 1.561 -15.948 1.00 91.25 139 TYR A N 1
ATOM 1107 C CA . TYR A 1 139 ? 10.271 2.759 -15.417 1.00 91.25 139 TYR A CA 1
ATOM 1108 C C . TYR A 1 139 ? 11.156 4.002 -15.616 1.00 91.25 139 TYR A C 1
ATOM 1110 O O . TYR A 1 139 ? 12.324 3.967 -15.216 1.00 91.25 139 TYR A O 1
ATOM 1118 N N . PRO A 1 140 ? 10.630 5.114 -16.167 1.00 90.69 140 PRO A N 1
ATOM 1119 C CA . PRO A 1 140 ? 11.426 6.309 -16.427 1.00 90.69 140 PRO A CA 1
ATOM 1120 C C . PRO A 1 140 ? 11.913 6.947 -15.123 1.00 90.69 140 PRO A C 1
ATOM 1122 O O . PRO A 1 140 ? 11.137 7.185 -14.195 1.00 90.69 140 PRO A O 1
ATOM 1125 N N . LEU A 1 141 ? 13.211 7.242 -15.059 1.00 91.00 141 LEU A N 1
ATOM 1126 C CA . LEU A 1 141 ? 13.829 7.871 -13.896 1.00 91.00 141 LEU A CA 1
ATOM 1127 C C . LEU A 1 141 ? 13.554 9.376 -13.876 1.00 91.00 141 LEU A C 1
ATOM 1129 O O . LEU A 1 141 ? 13.806 10.088 -14.849 1.00 91.00 141 LEU A O 1
ATOM 1133 N N . ALA A 1 142 ? 13.101 9.876 -12.732 1.00 92.19 142 ALA A N 1
ATOM 1134 C CA . ALA A 1 142 ? 12.900 11.299 -12.515 1.00 92.19 142 ALA A CA 1
ATOM 1135 C C . ALA A 1 142 ? 14.243 12.028 -12.357 1.00 92.19 142 ALA A C 1
ATOM 1137 O O . ALA A 1 142 ? 15.057 11.699 -11.491 1.00 92.19 142 ALA A O 1
ATOM 1138 N N . THR A 1 143 ? 14.456 13.065 -13.167 1.00 89.38 143 THR A N 1
ATOM 1139 C CA . THR A 1 143 ? 15.658 13.916 -13.119 1.00 89.38 143 THR A CA 1
ATOM 1140 C C . THR A 1 143 ? 15.485 15.126 -12.200 1.00 89.38 143 THR A C 1
ATOM 1142 O O . THR A 1 143 ? 16.440 15.561 -11.557 1.00 89.38 143 THR A O 1
ATOM 1145 N N . SER A 1 144 ? 14.264 15.659 -12.103 1.00 91.88 144 SER A N 1
ATOM 1146 C CA . SER A 1 144 ? 13.936 16.855 -11.324 1.00 91.88 144 SER A CA 1
ATOM 1147 C C . SER A 1 144 ? 12.531 16.775 -10.736 1.00 91.88 144 SER A C 1
ATOM 1149 O O . SER A 1 144 ? 11.611 16.256 -11.370 1.00 91.88 144 SER A O 1
ATOM 1151 N N . LEU A 1 145 ? 12.354 17.361 -9.549 1.00 89.94 145 LEU A N 1
ATOM 1152 C CA . LEU A 1 145 ? 11.048 17.512 -8.906 1.00 89.94 145 LEU A CA 1
ATOM 1153 C C . LEU A 1 145 ? 10.104 18.406 -9.722 1.00 89.94 145 LEU A C 1
ATOM 1155 O O . LEU A 1 145 ? 8.901 18.193 -9.698 1.00 89.94 145 LEU A O 1
ATOM 1159 N N . LEU A 1 146 ? 10.656 19.359 -10.480 1.00 92.81 146 LEU A N 1
ATOM 1160 C CA . LEU A 1 146 ? 9.896 20.280 -11.333 1.00 92.81 146 LEU A CA 1
ATOM 1161 C C . LEU A 1 146 ? 9.513 19.678 -12.690 1.00 92.81 146 LEU A C 1
ATOM 1163 O O . LEU A 1 146 ? 8.843 20.333 -13.483 1.00 92.81 146 LEU A O 1
ATOM 1167 N N . SER A 1 147 ? 9.929 18.441 -12.981 1.00 93.75 147 SER A N 1
ATOM 1168 C CA . SER A 1 147 ? 9.391 17.736 -14.145 1.00 93.75 147 SER A CA 1
ATOM 1169 C C . SER A 1 147 ? 7.883 17.553 -13.968 1.00 93.75 147 SER A C 1
ATOM 1171 O O . SER A 1 147 ? 7.425 17.193 -12.883 1.00 93.75 147 SER A O 1
ATOM 1173 N N . LEU A 1 148 ? 7.111 17.786 -15.033 1.00 92.94 148 LEU A N 1
ATOM 1174 C CA . LEU A 1 148 ? 5.647 17.777 -14.979 1.00 92.94 148 LEU A CA 1
ATOM 1175 C C . LEU A 1 148 ? 5.098 16.497 -14.330 1.00 92.94 148 LEU A C 1
ATOM 1177 O O . LEU A 1 148 ? 4.241 16.567 -13.453 1.00 92.94 148 LEU A O 1
ATOM 1181 N N . GLN A 1 149 ? 5.637 15.333 -14.700 1.00 93.31 149 GLN A N 1
ATOM 1182 C CA . GLN A 1 149 ? 5.229 14.041 -14.147 1.00 93.31 149 GLN A CA 1
ATOM 1183 C C . GLN A 1 149 ? 5.529 13.913 -12.644 1.00 93.31 149 GLN A C 1
ATOM 1185 O O . GLN A 1 149 ? 4.677 13.459 -11.883 1.00 93.31 149 GLN A O 1
ATOM 1190 N N . THR A 1 150 ? 6.720 14.318 -12.194 1.00 94.00 150 THR A N 1
ATOM 1191 C CA . THR A 1 150 ? 7.103 14.190 -10.777 1.00 94.00 150 THR A CA 1
ATOM 1192 C C . THR A 1 150 ? 6.327 15.177 -9.914 1.00 94.00 150 THR A C 1
ATOM 1194 O O . THR A 1 150 ? 5.840 14.806 -8.847 1.00 94.00 150 THR A O 1
ATOM 1197 N N . LEU A 1 151 ? 6.160 16.414 -10.392 1.00 95.81 151 LEU A N 1
ATOM 1198 C CA . LEU A 1 151 ? 5.425 17.458 -9.686 1.00 95.81 151 LEU A CA 1
ATOM 1199 C C . LEU A 1 151 ? 3.943 17.102 -9.545 1.00 95.81 151 LEU A C 1
ATOM 1201 O O . LEU A 1 151 ? 3.401 17.168 -8.445 1.00 95.81 151 LEU A O 1
ATOM 1205 N N . THR A 1 152 ? 3.293 16.680 -10.634 1.00 95.88 152 THR A N 1
ATOM 1206 C CA . THR A 1 152 ? 1.889 16.231 -10.592 1.00 95.88 152 THR A CA 1
ATOM 1207 C C . THR A 1 152 ? 1.719 15.032 -9.666 1.00 95.88 152 THR A C 1
ATOM 1209 O O . THR A 1 152 ? 0.790 15.017 -8.860 1.00 95.88 152 THR A O 1
ATOM 1212 N N . SER A 1 153 ? 2.657 14.080 -9.701 1.00 95.88 153 SER A N 1
ATOM 1213 C CA . SER A 1 153 ? 2.643 12.931 -8.793 1.00 95.88 153 SER A CA 1
ATOM 1214 C C . SER A 1 153 ? 2.759 13.338 -7.331 1.00 95.88 153 SER A C 1
ATOM 1216 O O . SER A 1 153 ? 1.968 12.902 -6.497 1.00 95.88 153 SER A O 1
ATOM 1218 N N . PHE A 1 154 ? 3.700 14.228 -7.022 1.00 96.12 154 PHE A N 1
ATOM 1219 C CA . PHE A 1 154 ? 3.876 14.770 -5.682 1.00 96.12 154 PHE A CA 1
ATOM 1220 C C . PHE A 1 154 ? 2.621 15.502 -5.185 1.00 96.12 154 PHE A C 1
ATOM 1222 O O . PHE A 1 154 ? 2.156 15.233 -4.078 1.00 96.12 154 PHE A O 1
ATOM 1229 N N . LEU A 1 155 ? 2.034 16.379 -6.007 1.00 97.62 155 LEU A N 1
ATOM 1230 C CA . LEU A 1 155 ? 0.839 17.144 -5.640 1.00 97.62 155 LEU A CA 1
ATOM 1231 C C . LEU A 1 155 ? -0.384 16.247 -5.407 1.00 97.62 155 LEU A C 1
ATOM 1233 O O . LEU A 1 155 ? -1.127 16.474 -4.454 1.00 97.62 155 LEU A O 1
ATOM 1237 N N . LEU A 1 156 ? -0.580 15.207 -6.222 1.00 97.62 156 LEU A N 1
ATOM 1238 C CA . LEU A 1 156 ? -1.677 14.250 -6.039 1.00 97.62 156 LEU A CA 1
ATOM 1239 C C . LEU A 1 156 ? -1.508 13.407 -4.768 1.00 97.62 156 LEU A C 1
ATOM 1241 O O . LEU A 1 156 ? -2.481 13.182 -4.048 1.00 97.62 156 LEU A O 1
ATOM 1245 N N . LEU A 1 157 ? -0.283 12.980 -4.450 1.00 97.12 157 LEU A N 1
ATOM 1246 C CA . LEU A 1 157 ? 0.000 12.274 -3.195 1.00 97.12 157 LEU A CA 1
ATOM 1247 C C . LEU A 1 157 ? -0.178 13.184 -1.974 1.00 97.12 157 LEU A C 1
ATOM 1249 O O . LEU A 1 157 ? -0.713 12.745 -0.956 1.00 97.12 157 LEU A O 1
ATOM 1253 N N . LEU A 1 158 ? 0.228 14.453 -2.082 1.00 97.19 158 LEU A N 1
ATOM 1254 C CA . LEU A 1 158 ? 0.011 15.449 -1.037 1.00 97.19 158 LEU A CA 1
ATOM 1255 C C . LEU A 1 158 ? -1.486 15.688 -0.813 1.00 97.19 158 LEU A C 1
ATOM 1257 O O . LEU A 1 158 ? -1.944 15.665 0.328 1.00 97.19 158 LEU A O 1
ATOM 1261 N N . LEU A 1 159 ? -2.259 15.843 -1.891 1.00 97.88 159 LEU A N 1
ATOM 1262 C CA . LEU A 1 159 ? -3.715 15.943 -1.821 1.00 97.88 159 LEU A CA 1
ATOM 1263 C C . LEU A 1 159 ? -4.320 14.713 -1.132 1.00 97.88 159 LEU A C 1
ATOM 1265 O O . LEU A 1 159 ? -5.166 14.861 -0.255 1.00 97.88 159 LEU A O 1
ATOM 1269 N N . LEU A 1 160 ? -3.859 13.508 -1.472 1.00 97.25 160 LEU A N 1
ATOM 1270 C CA . LEU A 1 160 ? -4.334 12.270 -0.855 1.00 97.25 160 LEU A CA 1
ATOM 1271 C C . LEU A 1 160 ? -4.060 12.229 0.661 1.00 97.25 160 LEU A C 1
ATOM 1273 O O . LEU A 1 160 ? -4.934 11.824 1.430 1.00 97.25 160 LEU A O 1
ATOM 1277 N N . LEU A 1 161 ? -2.887 12.692 1.106 1.00 96.94 161 LEU A N 1
ATOM 1278 C CA . LEU A 1 161 ? -2.558 12.822 2.532 1.00 96.94 161 LEU A CA 1
ATOM 1279 C C . LEU A 1 161 ? -3.437 13.860 3.242 1.00 96.94 161 LEU A C 1
ATOM 1281 O O . LEU A 1 161 ? -3.921 13.605 4.346 1.00 96.94 161 LEU A O 1
ATOM 1285 N N . ILE A 1 162 ? -3.686 15.005 2.605 1.00 97.38 162 ILE A N 1
ATOM 1286 C CA . ILE A 1 162 ? -4.578 16.045 3.135 1.00 97.38 162 ILE A CA 1
ATOM 1287 C C . ILE A 1 162 ? -6.003 15.494 3.290 1.00 97.38 162 ILE A C 1
ATOM 1289 O O . ILE A 1 162 ? -6.629 15.664 4.339 1.00 97.38 162 ILE A O 1
ATOM 1293 N N . LEU A 1 163 ? -6.505 14.770 2.285 1.00 96.62 163 LEU A N 1
ATOM 1294 C CA . LEU A 1 163 ? -7.809 14.109 2.350 1.00 96.62 163 LEU A CA 1
ATOM 1295 C C . LEU A 1 163 ? -7.866 13.073 3.477 1.00 96.62 163 LEU A C 1
ATOM 1297 O O . LEU A 1 163 ? -8.876 13.003 4.175 1.00 96.62 163 LEU A O 1
ATOM 1301 N N . ALA A 1 164 ? -6.791 12.313 3.706 1.00 96.62 164 ALA A N 1
ATOM 1302 C CA . ALA A 1 164 ? -6.717 11.387 4.834 1.00 96.62 164 ALA A CA 1
ATOM 1303 C C . ALA A 1 164 ? -6.812 12.114 6.181 1.00 96.62 164 ALA A C 1
ATOM 1305 O O . ALA A 1 164 ? -7.528 11.654 7.071 1.00 96.62 164 ALA A O 1
ATOM 1306 N N . PHE A 1 165 ? -6.148 13.263 6.328 1.00 95.69 165 PHE A N 1
ATOM 1307 C CA . PHE A 1 165 ? -6.219 14.062 7.550 1.00 95.69 165 PHE A CA 1
ATOM 1308 C C . PHE A 1 165 ? -7.648 14.553 7.824 1.00 95.69 165 PHE A C 1
ATOM 1310 O O . PHE A 1 165 ? -8.181 14.330 8.909 1.00 95.69 165 PHE A O 1
ATOM 1317 N N . PHE A 1 166 ? -8.323 15.127 6.824 1.00 96.25 166 PHE A N 1
ATOM 1318 C CA . PHE A 1 166 ? -9.710 15.582 6.983 1.00 96.25 166 PHE A CA 1
ATOM 1319 C C . PHE A 1 166 ? -10.713 14.432 7.143 1.00 96.25 166 PHE A C 1
ATOM 1321 O O . PHE A 1 166 ? -11.725 14.575 7.836 1.00 96.25 166 PHE A O 1
ATOM 1328 N N . ALA A 1 167 ? -10.433 13.270 6.548 1.00 95.12 167 ALA A N 1
ATOM 1329 C CA . ALA A 1 167 ? -11.249 12.073 6.709 1.00 95.12 167 ALA A CA 1
ATOM 1330 C C . ALA A 1 167 ? -11.199 11.511 8.137 1.00 95.12 167 ALA A C 1
ATOM 1332 O O . ALA A 1 167 ? -12.144 10.834 8.530 1.00 95.12 167 ALA A O 1
ATOM 1333 N N . TYR A 1 168 ? -10.170 11.816 8.939 1.00 93.94 168 TYR A N 1
ATOM 1334 C CA . TYR A 1 168 ? -10.001 11.270 10.292 1.00 93.94 168 TYR A CA 1
ATOM 1335 C C . TYR A 1 168 ? -11.248 11.426 11.177 1.00 93.94 168 TYR A C 1
ATOM 1337 O O . TYR A 1 168 ? -11.646 10.486 11.858 1.00 93.94 168 TYR A O 1
ATOM 1345 N N . GLY A 1 169 ? -11.918 12.582 11.131 1.00 89.69 169 GLY A N 1
ATOM 1346 C CA . GLY A 1 169 ? -13.079 12.851 11.988 1.00 89.69 169 GLY A CA 1
ATOM 1347 C C . GLY A 1 169 ? -14.376 12.144 11.572 1.00 89.69 169 GLY A C 1
ATOM 1348 O O . GLY A 1 169 ? -15.245 11.933 12.411 1.00 89.69 169 GLY A O 1
ATOM 1349 N N . ARG A 1 170 ? -14.537 11.783 10.290 1.00 89.31 170 ARG A N 1
ATOM 1350 C CA . ARG A 1 170 ? -15.810 11.249 9.742 1.00 89.31 170 ARG A CA 1
ATOM 1351 C C . ARG A 1 170 ? -15.692 9.843 9.158 1.00 89.31 170 ARG A C 1
ATOM 1353 O O . ARG A 1 170 ? -16.635 9.066 9.227 1.00 89.31 170 ARG A O 1
ATOM 1360 N N . LEU A 1 171 ? -14.542 9.523 8.578 1.00 94.75 171 LEU A N 1
ATOM 1361 C CA . LEU A 1 171 ? -14.229 8.290 7.861 1.00 94.75 171 LEU A CA 1
ATOM 1362 C C . LEU A 1 171 ? -12.877 7.751 8.358 1.00 94.75 171 LEU A C 1
ATOM 1364 O O . LEU A 1 171 ? -11.884 7.708 7.628 1.00 94.75 171 LEU A O 1
ATOM 1368 N N . ARG A 1 172 ? -12.836 7.360 9.641 1.00 94.19 172 ARG A N 1
ATOM 1369 C CA . ARG A 1 172 ? -11.612 6.896 10.324 1.00 94.19 172 ARG A CA 1
ATOM 1370 C C . ARG A 1 172 ? -10.879 5.777 9.570 1.00 94.19 172 ARG A C 1
ATOM 1372 O O . ARG A 1 172 ? -9.657 5.817 9.498 1.00 94.19 172 ARG A O 1
ATOM 1379 N N . LEU A 1 173 ? -11.582 4.808 8.975 1.00 95.94 173 LEU A N 1
ATOM 1380 C CA . LEU A 1 173 ? -10.957 3.708 8.225 1.00 95.94 173 LEU A CA 1
ATOM 1381 C C . LEU A 1 173 ? -10.436 4.151 6.851 1.00 95.94 173 LEU A C 1
ATOM 1383 O O . LEU A 1 173 ? -9.434 3.607 6.396 1.00 95.94 173 LEU A O 1
ATOM 1387 N N . VAL A 1 174 ? -11.058 5.150 6.213 1.00 97.06 174 VAL A N 1
ATOM 1388 C CA . VAL A 1 174 ? -10.519 5.778 4.992 1.00 97.06 174 VAL A CA 1
ATOM 1389 C C . VAL A 1 174 ? -9.185 6.448 5.297 1.00 97.06 174 VAL A C 1
ATOM 1391 O O . VAL A 1 174 ? -8.187 6.183 4.629 1.00 97.06 174 VAL A O 1
ATOM 1394 N N . SER A 1 175 ? -9.155 7.264 6.350 1.00 97.38 175 SER A N 1
ATOM 1395 C CA . SER A 1 175 ? -7.935 7.921 6.822 1.00 97.38 175 SER A CA 1
ATOM 1396 C C . SER A 1 175 ? -6.848 6.900 7.191 1.00 97.38 175 SER A C 1
ATOM 1398 O O . SER A 1 175 ? -5.722 6.986 6.697 1.00 97.38 175 SER A O 1
ATOM 1400 N N . LEU A 1 176 ? -7.213 5.862 7.955 1.00 97.06 176 LEU A N 1
ATOM 1401 C CA . LEU A 1 176 ? -6.317 4.771 8.338 1.00 97.06 176 LEU A CA 1
ATOM 1402 C C . LEU A 1 176 ? -5.755 4.043 7.116 1.00 97.06 176 LEU A C 1
ATOM 1404 O O . LEU A 1 176 ? -4.557 3.787 7.063 1.00 97.06 176 LEU A O 1
ATOM 1408 N N . GLY A 1 177 ? -6.600 3.710 6.137 1.00 97.38 177 GLY A N 1
ATOM 1409 C CA . GLY A 1 177 ? -6.185 2.971 4.950 1.00 97.38 177 GLY A CA 1
ATOM 1410 C C . GLY A 1 177 ? -5.190 3.744 4.086 1.00 97.38 177 GLY A C 1
ATOM 1411 O O . GLY A 1 177 ? -4.200 3.170 3.632 1.00 97.38 177 GLY A O 1
ATOM 1412 N N . ILE A 1 178 ? -5.397 5.056 3.930 1.00 97.50 178 ILE A N 1
ATOM 1413 C CA . ILE A 1 178 ? -4.468 5.931 3.203 1.00 97.50 178 ILE A CA 1
ATOM 1414 C C . ILE A 1 178 ? -3.142 6.069 3.962 1.00 97.50 178 ILE A C 1
ATOM 1416 O O . ILE A 1 178 ? -2.077 5.882 3.377 1.00 97.50 178 ILE A O 1
ATOM 1420 N N . ILE A 1 179 ? -3.173 6.351 5.267 1.00 97.25 179 ILE A N 1
ATOM 1421 C CA . ILE A 1 179 ? -1.943 6.481 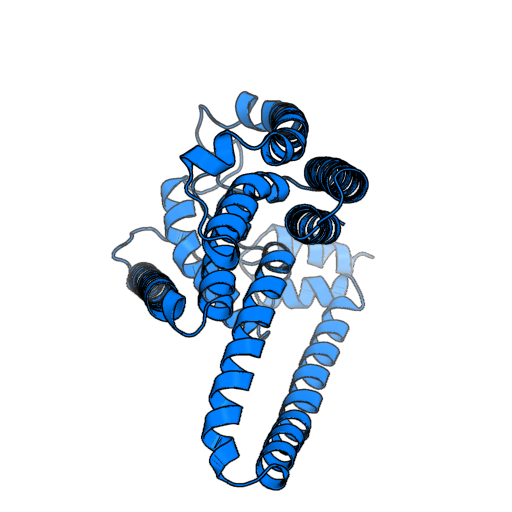6.068 1.00 97.25 179 ILE A CA 1
ATOM 1422 C C . ILE A 1 179 ? -1.166 5.159 6.084 1.00 97.25 179 ILE A C 1
ATOM 1424 O O . ILE A 1 179 ? 0.051 5.149 5.896 1.00 97.25 179 ILE A O 1
ATOM 1428 N N . ALA A 1 180 ? -1.862 4.032 6.233 1.00 96.56 180 ALA A N 1
ATOM 1429 C CA . ALA A 1 180 ? -1.260 2.706 6.204 1.00 96.56 180 ALA A CA 1
ATOM 1430 C C . ALA A 1 180 ? -0.637 2.368 4.840 1.00 96.56 180 ALA A C 1
ATOM 1432 O O . ALA A 1 180 ? 0.414 1.726 4.799 1.00 96.56 180 ALA A O 1
ATOM 1433 N N . PHE A 1 181 ? -1.223 2.829 3.728 1.00 96.56 181 PHE A N 1
ATOM 1434 C CA . PHE A 1 181 ? -0.612 2.716 2.399 1.00 96.56 181 PHE A CA 1
ATOM 1435 C C . PHE A 1 181 ? 0.771 3.380 2.361 1.00 96.56 181 PHE A C 1
ATOM 1437 O O . PHE A 1 181 ? 1.747 2.735 1.973 1.00 96.56 181 PHE A O 1
ATOM 1444 N N . PHE A 1 182 ? 0.887 4.619 2.848 1.00 95.94 182 PHE A N 1
ATOM 1445 C CA . PHE A 1 182 ? 2.176 5.313 2.902 1.00 95.94 182 PHE A CA 1
ATOM 1446 C C . PHE A 1 182 ? 3.155 4.643 3.872 1.00 95.94 182 PHE A C 1
ATOM 1448 O O . PHE A 1 182 ? 4.311 4.425 3.514 1.00 95.94 182 PHE A O 1
ATOM 1455 N N . ILE A 1 183 ? 2.705 4.261 5.072 1.00 94.88 183 ILE A N 1
ATOM 1456 C CA . ILE A 1 183 ? 3.565 3.629 6.085 1.00 94.88 183 ILE A CA 1
ATOM 1457 C C . ILE A 1 183 ? 4.131 2.301 5.585 1.00 94.88 183 ILE A C 1
ATOM 1459 O O . ILE A 1 183 ? 5.330 2.062 5.706 1.00 94.88 183 ILE A O 1
ATOM 1463 N N . THR A 1 184 ? 3.292 1.435 5.016 1.00 92.94 184 THR A N 1
ATOM 1464 C CA . THR A 1 184 ? 3.712 0.088 4.596 1.00 92.94 184 THR A CA 1
ATOM 1465 C C . THR A 1 184 ? 4.647 0.103 3.389 1.00 92.94 184 THR A C 1
ATOM 1467 O O . THR A 1 184 ? 5.499 -0.780 3.280 1.00 92.94 184 THR A O 1
ATOM 1470 N N . LEU A 1 185 ? 4.539 1.115 2.520 1.00 91.94 185 LEU A N 1
ATOM 1471 C CA . LEU A 1 185 ? 5.429 1.304 1.371 1.00 91.94 185 LEU A CA 1
ATOM 1472 C C . LEU A 1 185 ? 6.667 2.151 1.686 1.00 91.94 185 LEU A C 1
ATOM 1474 O O . LEU A 1 185 ? 7.641 2.076 0.934 1.00 91.94 185 LEU A O 1
ATOM 1478 N N . ALA A 1 186 ? 6.680 2.899 2.795 1.00 90.00 186 ALA A N 1
ATOM 1479 C CA . ALA A 1 186 ? 7.785 3.780 3.168 1.00 90.00 186 ALA A CA 1
ATOM 1480 C C . ALA A 1 186 ? 9.169 3.102 3.106 1.00 90.00 186 ALA A C 1
ATOM 1482 O O . ALA A 1 186 ? 10.065 3.696 2.507 1.00 90.00 186 ALA A O 1
ATOM 1483 N N . PRO A 1 187 ? 9.388 1.865 3.602 1.00 81.44 187 PRO A N 1
ATOM 1484 C CA . PRO A 1 187 ? 10.704 1.224 3.523 1.00 81.44 187 PRO A CA 1
ATOM 1485 C C . PRO A 1 187 ? 11.227 1.059 2.099 1.00 81.44 187 PRO A C 1
ATOM 1487 O O . PRO A 1 187 ? 12.416 1.222 1.844 1.00 81.44 187 PRO A O 1
ATOM 1490 N N . THR A 1 188 ? 10.331 0.720 1.171 1.00 79.75 188 THR A N 1
ATOM 1491 C CA . THR A 1 188 ? 10.685 0.398 -0.213 1.00 79.75 188 THR A CA 1
ATOM 1492 C C . THR A 1 188 ? 10.597 1.597 -1.148 1.00 79.75 188 THR A C 1
ATOM 1494 O O . THR A 1 188 ? 11.207 1.574 -2.213 1.00 79.75 188 THR A O 1
ATOM 1497 N N . SER A 1 189 ? 9.851 2.632 -0.764 1.00 79.75 189 SER A N 1
ATOM 1498 C CA . SER A 1 189 ? 9.541 3.798 -1.597 1.00 79.75 189 SER A CA 1
ATOM 1499 C C . SER A 1 189 ? 10.051 5.117 -1.004 1.00 79.75 189 SER A C 1
ATOM 1501 O O . SER A 1 189 ? 9.510 6.175 -1.306 1.00 79.75 189 SER A O 1
ATOM 1503 N N . SER A 1 190 ? 11.106 5.059 -0.181 1.00 78.00 190 SER A N 1
ATOM 1504 C CA . SER A 1 190 ? 11.772 6.240 0.392 1.00 78.00 190 SER A CA 1
ATOM 1505 C C . SER A 1 190 ? 13.235 6.350 -0.061 1.00 78.00 190 SER A C 1
ATOM 1507 O O . SER A 1 190 ? 13.533 6.301 -1.250 1.00 78.00 190 SER A O 1
ATOM 1509 N N . ILE A 1 191 ? 14.163 6.538 0.882 1.00 66.50 191 ILE A N 1
ATOM 1510 C CA . ILE A 1 191 ? 15.540 6.974 0.617 1.00 66.50 191 ILE A CA 1
ATOM 1511 C C . ILE A 1 191 ? 16.472 5.794 0.308 1.00 66.50 191 ILE A C 1
ATOM 1513 O O . ILE A 1 191 ? 17.546 6.005 -0.247 1.00 66.50 191 ILE A O 1
ATOM 1517 N N . ILE A 1 192 ? 16.080 4.562 0.647 1.00 72.81 192 ILE A N 1
ATOM 1518 C CA . ILE A 1 192 ? 16.891 3.362 0.415 1.00 72.81 192 ILE A CA 1
ATOM 1519 C C . ILE A 1 192 ? 16.649 2.895 -1.029 1.00 72.81 192 ILE A C 1
ATOM 1521 O O . ILE A 1 192 ? 15.579 2.347 -1.303 1.00 72.81 192 ILE A O 1
ATOM 1525 N N . PRO A 1 193 ? 17.596 3.108 -1.965 1.00 71.44 193 PRO A N 1
ATOM 1526 C CA . PRO A 1 193 ? 17.419 2.667 -3.338 1.00 71.44 193 PRO A CA 1
ATOM 1527 C C . PRO A 1 193 ? 17.462 1.141 -3.394 1.00 71.44 193 PRO A C 1
ATOM 1529 O O . PRO A 1 193 ? 18.396 0.506 -2.904 1.00 71.44 193 PRO A O 1
ATOM 1532 N N . LEU A 1 194 ? 16.455 0.550 -4.028 1.00 77.12 194 LEU A N 1
ATOM 1533 C CA . LEU A 1 194 ? 16.480 -0.854 -4.422 1.00 77.12 194 LEU A CA 1
ATOM 1534 C C . LEU A 1 194 ? 16.855 -0.963 -5.896 1.00 77.12 194 LEU A C 1
ATOM 1536 O O . LEU A 1 194 ? 16.619 -0.037 -6.664 1.00 77.12 194 LEU A O 1
ATOM 1540 N N . ARG A 1 195 ? 17.383 -2.125 -6.299 1.00 76.75 195 ARG A N 1
ATOM 1541 C CA . ARG A 1 195 ? 17.778 -2.399 -7.690 1.00 76.75 195 ARG A CA 1
ATOM 1542 C C . ARG A 1 195 ? 16.682 -2.127 -8.708 1.00 76.75 195 ARG A C 1
ATOM 1544 O O . ARG A 1 195 ? 16.954 -1.650 -9.803 1.00 76.75 195 ARG A O 1
ATOM 1551 N N . ASP A 1 196 ? 15.458 -2.425 -8.318 1.00 81.56 196 ASP A N 1
ATOM 1552 C CA . ASP A 1 196 ? 14.280 -2.216 -9.130 1.00 81.56 196 ASP A CA 1
ATOM 1553 C C . ASP A 1 196 ? 13.432 -1.114 -8.501 1.00 81.56 196 ASP A C 1
ATOM 1555 O O . ASP A 1 196 ? 13.050 -1.181 -7.325 1.00 81.56 196 ASP A O 1
ATOM 1559 N N . VAL A 1 197 ? 13.167 -0.088 -9.305 1.00 86.38 197 VAL A N 1
ATOM 1560 C CA . VAL A 1 197 ? 12.473 1.135 -8.889 1.00 86.38 197 VAL A CA 1
ATOM 1561 C C . VAL A 1 197 ? 11.009 0.858 -8.549 1.00 86.38 197 VAL A C 1
ATOM 1563 O O . VAL A 1 197 ? 10.485 1.404 -7.580 1.00 86.38 197 VAL A O 1
ATOM 1566 N N . ILE A 1 198 ? 10.372 -0.048 -9.288 1.00 90.62 198 ILE A N 1
ATOM 1567 C CA . ILE A 1 198 ? 8.979 -0.449 -9.109 1.00 90.62 198 ILE A CA 1
ATOM 1568 C C . ILE A 1 198 ? 8.871 -1.974 -9.102 1.00 90.62 198 ILE A C 1
ATOM 1570 O O . ILE A 1 198 ? 9.534 -2.665 -9.874 1.00 90.62 198 ILE A O 1
ATOM 1574 N N . PHE A 1 199 ? 8.024 -2.493 -8.215 1.00 89.31 199 PHE A N 1
ATOM 1575 C CA . PHE A 1 199 ? 7.648 -3.900 -8.177 1.00 89.31 199 PHE A CA 1
ATOM 1576 C C . PHE A 1 199 ? 6.244 -4.054 -7.604 1.00 89.31 199 PHE A C 1
ATOM 1578 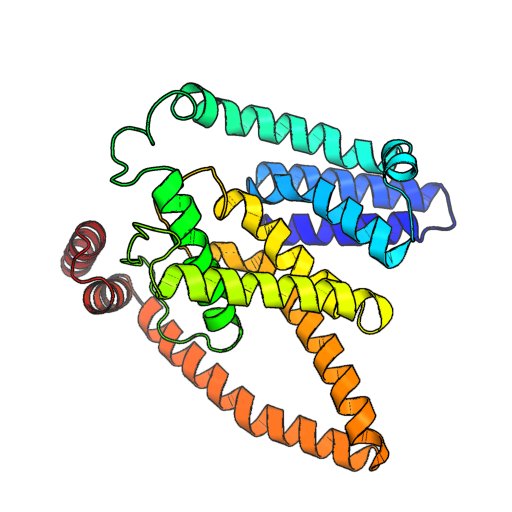O O . PHE A 1 199 ? 5.994 -3.730 -6.444 1.00 89.31 199 PHE A O 1
ATOM 1585 N N . GLU A 1 200 ? 5.350 -4.644 -8.390 1.00 89.62 200 GLU A N 1
ATOM 1586 C CA . GLU A 1 200 ? 3.928 -4.784 -8.052 1.00 89.62 200 GLU A CA 1
ATOM 1587 C C . GLU A 1 200 ? 3.698 -5.553 -6.742 1.00 89.62 200 GLU A C 1
ATOM 1589 O O . GLU A 1 200 ? 2.848 -5.190 -5.935 1.00 89.62 200 GLU A O 1
ATOM 1594 N N . HIS A 1 201 ? 4.517 -6.570 -6.456 1.00 87.69 201 HIS A N 1
ATOM 1595 C CA . HIS A 1 201 ? 4.382 -7.384 -5.243 1.00 87.69 201 HIS A CA 1
ATOM 1596 C C . HIS A 1 201 ? 4.664 -6.619 -3.935 1.00 87.69 201 HIS A C 1
ATOM 1598 O O . HIS A 1 201 ? 4.368 -7.131 -2.851 1.00 87.69 201 HIS A O 1
ATOM 1604 N N . ARG A 1 202 ? 5.245 -5.409 -3.999 1.00 89.81 202 ARG A N 1
ATOM 1605 C CA . ARG A 1 202 ? 5.428 -4.537 -2.823 1.00 89.81 202 ARG A CA 1
ATOM 1606 C C . ARG A 1 202 ? 4.088 -4.018 -2.299 1.00 89.81 202 ARG A C 1
ATOM 1608 O O . ARG A 1 202 ? 3.957 -3.762 -1.107 1.00 89.81 202 ARG A O 1
ATOM 1615 N N . MET A 1 203 ? 3.079 -3.935 -3.166 1.00 92.00 203 MET A N 1
ATOM 1616 C CA . MET A 1 203 ? 1.765 -3.404 -2.821 1.00 92.00 203 MET A CA 1
ATOM 1617 C C . MET A 1 203 ? 0.895 -4.331 -1.977 1.00 92.00 203 MET A C 1
ATOM 1619 O O . MET A 1 203 ? -0.055 -3.850 -1.375 1.00 92.00 203 MET A O 1
ATOM 1623 N N . TYR A 1 204 ? 1.163 -5.638 -1.919 1.00 90.50 204 TYR A N 1
ATOM 1624 C CA . TYR A 1 204 ? 0.187 -6.609 -1.396 1.00 90.50 204 TYR A CA 1
ATOM 1625 C C . TYR A 1 204 ? -0.330 -6.292 0.012 1.00 90.50 204 TYR A C 1
ATOM 1627 O O . TYR A 1 204 ? -1.514 -6.470 0.284 1.00 90.50 204 TYR A O 1
ATOM 1635 N N . LEU A 1 205 ? 0.534 -5.792 0.901 1.00 92.38 205 LEU A N 1
ATOM 1636 C CA . LEU A 1 205 ? 0.113 -5.378 2.239 1.00 92.38 205 LEU A CA 1
ATOM 1637 C C . LEU A 1 205 ? -0.678 -4.060 2.207 1.00 92.38 205 LEU A C 1
ATOM 1639 O O . LEU A 1 205 ? -1.710 -3.950 2.861 1.00 92.38 205 LEU A O 1
ATOM 1643 N N . ALA A 1 206 ? -0.228 -3.086 1.416 1.00 94.75 206 ALA A N 1
ATOM 1644 C CA . ALA A 1 206 ? -0.884 -1.790 1.263 1.00 94.75 206 ALA A CA 1
ATOM 1645 C C . ALA A 1 206 ? -2.295 -1.916 0.652 1.00 94.75 206 ALA A C 1
ATOM 1647 O O . ALA A 1 206 ? -3.219 -1.231 1.084 1.00 94.75 206 ALA A O 1
ATOM 1648 N N . VAL A 1 207 ? -2.482 -2.847 -0.292 1.00 94.75 207 VAL A N 1
ATOM 1649 C CA . VAL A 1 207 ? -3.773 -3.166 -0.929 1.00 94.75 207 VAL A CA 1
ATOM 1650 C C . VAL A 1 207 ? -4.822 -3.569 0.103 1.00 94.75 207 VAL A C 1
ATOM 1652 O O . VAL A 1 207 ? -5.967 -3.148 -0.019 1.00 94.75 207 VAL A O 1
ATOM 1655 N N . ALA A 1 208 ? -4.454 -4.325 1.143 1.00 94.50 208 ALA A N 1
ATOM 1656 C CA . ALA A 1 208 ? -5.398 -4.712 2.194 1.00 94.50 208 ALA A CA 1
ATOM 1657 C C . ALA A 1 208 ? -5.951 -3.488 2.949 1.00 94.50 208 ALA A C 1
ATOM 1659 O O . ALA A 1 208 ? -7.147 -3.408 3.230 1.00 94.50 208 ALA A O 1
ATOM 1660 N N . PHE A 1 209 ? -5.095 -2.503 3.229 1.00 96.19 209 PHE A N 1
ATOM 1661 C CA . PHE A 1 209 ? -5.489 -1.266 3.902 1.00 96.19 209 PHE A CA 1
ATOM 1662 C C . PHE A 1 209 ? -6.285 -0.323 2.991 1.00 96.19 209 PHE A C 1
ATOM 1664 O O . PHE A 1 209 ? -7.271 0.267 3.436 1.00 96.19 209 PHE A O 1
ATOM 1671 N N . LEU A 1 210 ? -5.916 -0.219 1.711 1.00 96.81 210 LEU A N 1
ATOM 1672 C CA . LEU A 1 210 ? -6.696 0.533 0.726 1.00 96.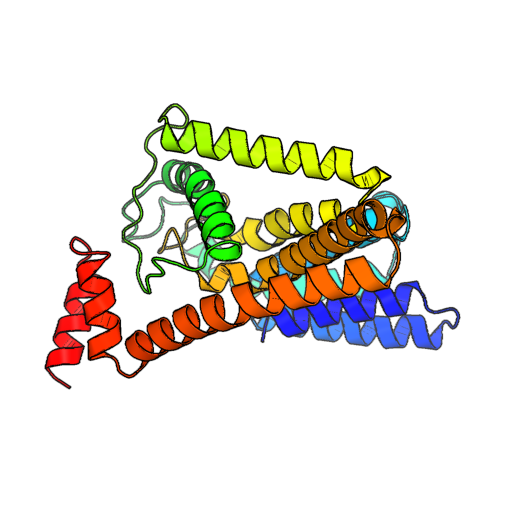81 210 LEU A CA 1
ATOM 1673 C C . LEU A 1 210 ? -8.077 -0.096 0.493 1.00 96.81 210 LEU A C 1
ATOM 1675 O O . LEU A 1 210 ? -9.070 0.622 0.431 1.00 96.81 210 LEU A O 1
ATOM 1679 N N . ALA A 1 211 ? -8.170 -1.427 0.438 1.00 95.44 211 ALA A N 1
ATOM 1680 C CA . ALA A 1 211 ? -9.447 -2.128 0.319 1.00 95.44 211 ALA A CA 1
ATOM 1681 C C . ALA A 1 211 ? -10.366 -1.827 1.512 1.00 95.44 211 ALA A C 1
ATOM 1683 O O . ALA A 1 211 ? -11.545 -1.538 1.321 1.00 95.44 211 ALA A O 1
ATOM 1684 N N . MET A 1 212 ? -9.825 -1.806 2.734 1.00 95.12 212 MET A N 1
ATOM 1685 C CA . MET A 1 212 ? -10.568 -1.388 3.928 1.00 95.12 212 MET A CA 1
ATOM 1686 C C . MET A 1 212 ? -11.084 0.058 3.816 1.00 95.12 212 MET A C 1
ATOM 1688 O O . MET A 1 212 ? -12.241 0.318 4.157 1.00 95.12 212 MET A O 1
ATOM 1692 N N . ALA A 1 213 ? -10.270 0.987 3.301 1.00 96.44 213 ALA A N 1
ATOM 1693 C CA . ALA A 1 213 ? -10.712 2.355 3.026 1.00 96.44 213 ALA A CA 1
ATOM 1694 C C . ALA A 1 213 ? -11.857 2.388 1.999 1.00 96.44 213 ALA A C 1
ATOM 1696 O O . ALA A 1 213 ? -12.874 3.042 2.238 1.00 96.44 213 ALA A O 1
ATOM 1697 N N . CYS A 1 214 ? -11.740 1.643 0.896 1.00 94.88 214 CYS A N 1
ATOM 1698 C CA . CYS A 1 214 ? -12.796 1.541 -0.111 1.00 94.88 214 CYS A CA 1
ATOM 1699 C C . CYS A 1 214 ? -14.097 0.985 0.473 1.00 94.88 214 CYS A C 1
ATOM 1701 O O . CYS A 1 214 ? -15.155 1.538 0.197 1.00 94.88 214 CYS A O 1
ATOM 1703 N N . VAL A 1 215 ? -14.034 -0.044 1.324 1.00 92.56 215 VAL A N 1
ATOM 1704 C CA . VAL A 1 215 ? -15.226 -0.621 1.966 1.00 92.56 215 VAL A CA 1
ATOM 1705 C C . VAL A 1 215 ? -15.962 0.418 2.816 1.00 92.56 215 VAL A C 1
ATOM 1707 O O . VAL A 1 215 ? -17.179 0.544 2.682 1.00 92.56 215 VAL A O 1
ATOM 1710 N N . GLN A 1 216 ? -15.254 1.200 3.643 1.00 93.69 216 GLN A N 1
ATOM 1711 C CA . GLN A 1 216 ? -15.901 2.257 4.434 1.00 93.69 216 GLN A CA 1
ATOM 1712 C C . GLN A 1 216 ? -16.440 3.389 3.551 1.00 93.69 216 GLN A C 1
ATOM 1714 O O . GLN A 1 216 ? -17.520 3.918 3.808 1.00 93.69 216 GLN A O 1
ATOM 1719 N N . LEU A 1 217 ? -15.703 3.777 2.509 1.00 93.25 217 LEU A N 1
ATOM 1720 C CA . LEU A 1 217 ? -16.159 4.818 1.593 1.00 93.25 217 LEU A CA 1
ATOM 1721 C C . LEU A 1 217 ? -17.436 4.383 0.863 1.00 93.25 217 LEU A C 1
ATOM 1723 O O . LEU A 1 217 ? -18.406 5.137 0.820 1.00 93.25 217 LEU A O 1
ATOM 1727 N N . CYS A 1 218 ? -17.459 3.153 0.350 1.00 89.69 218 CYS A N 1
ATOM 1728 C CA . CYS A 1 218 ? -18.628 2.559 -0.282 1.00 89.69 218 CYS A CA 1
ATOM 1729 C C . CYS A 1 218 ? -19.807 2.496 0.690 1.00 89.69 218 CYS A C 1
ATOM 1731 O O . CYS A 1 218 ? -20.889 2.953 0.335 1.00 89.69 218 CYS A O 1
ATOM 1733 N N . SER A 1 219 ? -19.617 1.997 1.917 1.00 87.06 219 SER A N 1
ATOM 1734 C CA . SER A 1 219 ? -20.711 1.916 2.894 1.00 87.06 219 SER A CA 1
ATOM 1735 C C . SER A 1 219 ? -21.280 3.294 3.245 1.00 87.06 219 SER A C 1
ATOM 1737 O O . SER A 1 219 ? -22.499 3.452 3.303 1.00 87.06 219 SER A O 1
ATOM 1739 N N . HIS A 1 220 ? -20.424 4.312 3.383 1.00 89.44 220 HIS A N 1
ATOM 1740 C CA . HIS A 1 220 ? -20.847 5.692 3.635 1.00 89.44 220 HIS A CA 1
ATOM 1741 C C . HIS A 1 220 ? -21.632 6.294 2.462 1.00 89.44 220 HIS A C 1
ATOM 1743 O O . HIS A 1 220 ? -22.655 6.949 2.667 1.00 89.44 220 HIS A O 1
ATOM 1749 N N . VAL A 1 221 ? -21.189 6.057 1.224 1.00 87.50 221 VAL A N 1
ATOM 1750 C CA . VAL A 1 221 ? -21.896 6.510 0.014 1.00 87.50 221 VAL A CA 1
ATOM 1751 C C . VAL A 1 221 ? -23.236 5.783 -0.139 1.00 87.50 221 VAL A C 1
ATOM 1753 O O . VAL A 1 221 ? -24.259 6.428 -0.373 1.00 87.50 221 VAL A O 1
ATOM 1756 N N . PHE A 1 222 ? -23.268 4.462 0.062 1.00 83.44 222 PHE A N 1
ATOM 1757 C CA . PHE A 1 222 ? -24.497 3.668 -0.012 1.00 83.44 222 PHE A CA 1
ATOM 1758 C C . PHE A 1 222 ? -25.512 4.032 1.066 1.00 83.44 222 PHE A C 1
ATOM 1760 O O . PHE A 1 222 ? -26.710 3.984 0.794 1.00 83.44 222 PHE A O 1
ATOM 1767 N N . ALA A 1 223 ? -25.067 4.424 2.260 1.00 82.38 223 ALA A N 1
ATOM 1768 C CA . ALA A 1 223 ? -25.966 4.917 3.298 1.00 82.38 223 ALA A CA 1
ATOM 1769 C C . ALA A 1 223 ? -26.703 6.190 2.846 1.00 82.38 223 ALA A C 1
ATOM 1771 O O . ALA A 1 223 ? -27.905 6.301 3.062 1.00 82.38 223 ALA A O 1
ATOM 1772 N N . ARG A 1 224 ? -26.023 7.103 2.135 1.00 81.62 224 ARG A N 1
ATOM 1773 C CA . ARG A 1 224 ? -26.635 8.343 1.617 1.00 81.62 224 ARG A CA 1
ATOM 1774 C C . ARG A 1 224 ? -27.534 8.133 0.405 1.00 81.62 224 ARG A C 1
ATOM 1776 O O . ARG A 1 224 ? -28.552 8.797 0.276 1.00 81.62 224 ARG A O 1
ATOM 1783 N N . ILE A 1 225 ? -27.180 7.204 -0.481 1.00 73.31 225 ILE A N 1
ATOM 1784 C CA . ILE A 1 225 ? -28.070 6.792 -1.581 1.00 73.31 225 ILE A CA 1
ATOM 1785 C C . ILE A 1 225 ? -29.288 6.029 -1.013 1.00 73.31 225 ILE A C 1
ATOM 1787 O O . ILE A 1 225 ? -30.393 6.113 -1.546 1.00 73.31 225 ILE A O 1
ATOM 1791 N N . GLY A 1 226 ? -29.079 5.319 0.099 1.00 58.72 226 GLY A N 1
ATOM 1792 C CA . GLY A 1 226 ? -30.013 4.446 0.808 1.00 58.72 226 GLY A CA 1
ATOM 1793 C C . GLY A 1 226 ? -31.169 5.101 1.546 1.00 58.72 226 GLY A C 1
ATOM 1794 O O . GLY A 1 226 ? -32.103 4.394 1.922 1.00 58.72 226 GLY A O 1
ATOM 1795 N N . GLU A 1 227 ? -31.191 6.430 1.656 1.00 59.84 227 GLU A N 1
ATOM 1796 C CA . GLU A 1 227 ? -32.411 7.168 2.017 1.00 59.84 227 GLU A CA 1
ATOM 1797 C C . GLU A 1 227 ? -33.572 6.863 1.037 1.00 59.84 227 GLU A C 1
ATOM 1799 O O . GLU A 1 227 ? -34.731 7.149 1.323 1.00 59.84 227 GLU A O 1
ATOM 1804 N N . ARG A 1 228 ? -33.285 6.203 -0.100 1.00 59.66 228 ARG A N 1
ATOM 1805 C CA . ARG A 1 228 ? -34.235 5.769 -1.136 1.00 59.66 228 ARG A CA 1
ATOM 1806 C C . ARG A 1 228 ? -34.694 4.299 -1.054 1.00 59.66 228 ARG A C 1
ATOM 1808 O O . ARG A 1 228 ? -35.116 3.748 -2.068 1.00 59.66 228 ARG A O 1
ATOM 1815 N N . SER A 1 229 ? -34.694 3.676 0.134 1.00 80.06 229 SER A N 1
ATOM 1816 C CA . SER A 1 229 ? -35.138 2.289 0.453 1.00 80.06 229 SER A CA 1
ATOM 1817 C C . SER A 1 229 ? -34.076 1.177 0.289 1.00 80.06 229 SER A C 1
ATOM 1819 O O . SER A 1 229 ? -33.268 1.233 -0.643 1.00 80.06 229 SER A O 1
ATOM 1821 N N . PRO A 1 230 ? -34.111 0.105 1.118 1.00 81.25 230 PRO A N 1
ATOM 1822 C CA . PRO A 1 230 ? -33.148 -1.011 1.071 1.00 81.25 230 PRO A CA 1
ATOM 1823 C C . PRO A 1 230 ? -33.154 -1.779 -0.260 1.00 81.25 230 PRO A C 1
ATOM 1825 O O . PRO A 1 230 ? -32.145 -2.358 -0.661 1.00 81.25 230 PRO A O 1
ATOM 1828 N N . ARG A 1 231 ? -34.273 -1.744 -0.994 1.00 83.25 231 ARG A N 1
ATOM 1829 C CA . ARG A 1 231 ? -34.396 -2.384 -2.309 1.00 83.25 231 ARG A CA 1
ATOM 1830 C C . ARG A 1 231 ? -33.514 -1.693 -3.355 1.00 83.25 231 ARG A C 1
ATOM 1832 O O . ARG A 1 231 ? -32.897 -2.372 -4.168 1.00 83.25 231 ARG A O 1
ATOM 1839 N N . SER A 1 232 ? -33.400 -0.362 -3.295 1.00 79.69 232 SER A N 1
ATOM 1840 C CA . SER A 1 232 ? -32.540 0.403 -4.210 1.00 79.69 232 SER A CA 1
ATOM 1841 C C . SER A 1 232 ? -31.052 0.141 -3.958 1.00 79.69 232 SER A C 1
ATOM 1843 O O . SER A 1 232 ? -30.294 -0.030 -4.910 1.00 79.69 232 SER A O 1
ATOM 1845 N N . GLN A 1 233 ? -30.640 0.011 -2.691 1.00 79.75 233 GLN A N 1
ATOM 1846 C CA . GLN A 1 233 ? -29.265 -0.350 -2.331 1.00 79.75 233 GLN A CA 1
ATOM 1847 C C . GLN A 1 233 ? -28.879 -1.716 -2.902 1.00 79.75 233 GLN A C 1
ATOM 1849 O O . GLN A 1 233 ? -27.827 -1.842 -3.529 1.00 79.75 233 GLN A O 1
ATOM 1854 N N . LEU A 1 234 ? -29.752 -2.717 -2.742 1.00 83.94 234 LEU A N 1
ATOM 1855 C CA . LEU A 1 234 ? -29.528 -4.048 -3.303 1.00 83.94 234 LEU A CA 1
ATOM 1856 C C . LEU A 1 234 ? -29.388 -3.994 -4.829 1.00 83.94 234 LEU A C 1
ATOM 1858 O O . LEU A 1 234 ? -28.469 -4.597 -5.371 1.00 83.94 234 LEU A O 1
ATOM 1862 N N . MET A 1 235 ? -30.237 -3.223 -5.519 1.00 84.62 235 MET A N 1
ATOM 1863 C CA . MET A 1 235 ? -30.147 -3.060 -6.974 1.00 84.62 235 MET A CA 1
ATOM 1864 C C . MET A 1 235 ? -28.814 -2.450 -7.417 1.00 84.62 235 MET A C 1
ATOM 1866 O O . MET A 1 235 ? -28.219 -2.948 -8.371 1.00 84.62 235 MET A O 1
ATOM 1870 N N . VAL A 1 236 ? -28.314 -1.415 -6.730 1.00 85.25 236 VAL A N 1
ATOM 1871 C CA . VAL A 1 236 ? -27.015 -0.808 -7.071 1.00 85.25 236 VAL A CA 1
ATOM 1872 C C . VAL A 1 236 ? -25.871 -1.792 -6.827 1.00 85.25 236 VAL A C 1
ATOM 1874 O O . VAL A 1 236 ? -24.988 -1.918 -7.673 1.00 85.25 236 VAL A O 1
ATOM 1877 N N . VAL A 1 237 ? -25.892 -2.528 -5.712 1.00 86.31 237 VAL A N 1
ATOM 1878 C CA . VAL A 1 237 ? -24.878 -3.554 -5.421 1.00 86.31 237 VAL A CA 1
ATOM 1879 C C . VAL A 1 237 ? -24.905 -4.659 -6.477 1.00 86.31 237 VAL A C 1
ATOM 1881 O O . VAL A 1 237 ? -23.859 -5.001 -7.024 1.00 86.31 237 VAL A O 1
ATOM 1884 N N . CYS A 1 238 ? -26.085 -5.177 -6.825 1.00 88.25 238 CYS A N 1
ATOM 1885 C CA . CYS A 1 238 ? -26.232 -6.174 -7.883 1.00 88.25 238 CYS A CA 1
ATOM 1886 C C . CYS A 1 238 ? -25.740 -5.643 -9.234 1.00 88.25 238 CYS A C 1
ATOM 1888 O O . CYS A 1 238 ? -25.003 -6.348 -9.917 1.00 88.25 238 CYS A O 1
ATOM 1890 N N . ALA A 1 239 ? -26.079 -4.404 -9.602 1.00 88.81 239 ALA A N 1
ATOM 1891 C CA . ALA A 1 239 ? -25.611 -3.785 -10.840 1.00 88.81 239 ALA A CA 1
ATOM 1892 C C . ALA A 1 239 ? -24.079 -3.652 -10.872 1.00 88.81 239 ALA A C 1
ATOM 1894 O O . ALA A 1 239 ? -23.448 -4.011 -11.866 1.00 88.81 239 ALA A O 1
ATOM 1895 N N . LEU A 1 240 ? -23.466 -3.208 -9.769 1.00 88.88 240 LEU A N 1
ATOM 1896 C CA . LEU A 1 240 ? -22.009 -3.136 -9.647 1.00 88.88 240 LEU A CA 1
ATOM 1897 C C . LEU A 1 240 ? -21.363 -4.517 -9.752 1.00 88.88 240 LEU A C 1
ATOM 1899 O O . LEU A 1 240 ? -20.363 -4.653 -10.445 1.00 88.88 240 LEU A O 1
ATOM 1903 N N . ILE A 1 241 ? -21.934 -5.546 -9.123 1.00 91.38 241 ILE A N 1
ATOM 1904 C CA . ILE A 1 241 ? -21.428 -6.920 -9.239 1.00 91.38 241 ILE A CA 1
ATOM 1905 C C . ILE A 1 241 ? -21.532 -7.403 -10.689 1.00 91.38 241 ILE A C 1
ATOM 1907 O O . ILE A 1 241 ? -20.544 -7.893 -11.226 1.00 91.38 241 ILE A O 1
ATOM 1911 N N . ILE A 1 242 ? -22.681 -7.216 -11.342 1.00 94.12 242 ILE A N 1
ATOM 1912 C CA . ILE A 1 242 ? -22.917 -7.641 -12.731 1.00 94.12 242 ILE A CA 1
ATOM 1913 C C . ILE A 1 242 ? -21.915 -7.000 -13.701 1.00 94.12 242 ILE A C 1
ATOM 1915 O O . ILE A 1 242 ? -21.514 -7.648 -14.662 1.00 94.12 242 ILE A O 1
ATOM 1919 N N . VAL A 1 243 ? -21.481 -5.761 -13.451 1.00 92.38 243 VAL A N 1
ATOM 1920 C CA . VAL A 1 243 ? -20.510 -5.064 -14.310 1.00 92.38 243 VAL A CA 1
ATOM 1921 C C . VAL A 1 243 ? -19.065 -5.380 -13.920 1.00 92.38 243 VAL A C 1
ATOM 1923 O O . VAL A 1 243 ? -18.253 -5.756 -14.766 1.00 92.38 243 VAL A O 1
ATOM 1926 N N . LEU A 1 244 ? -18.717 -5.227 -12.641 1.00 92.62 244 LEU A N 1
ATOM 1927 C CA . LEU A 1 244 ? -17.333 -5.319 -12.180 1.00 92.62 244 LEU A CA 1
ATOM 1928 C C . LEU A 1 244 ? -16.836 -6.765 -12.146 1.00 92.62 244 LEU A C 1
ATOM 1930 O O . LEU A 1 244 ? -15.673 -7.009 -12.466 1.00 92.62 244 LEU A O 1
ATOM 1934 N N . PHE A 1 245 ? -17.687 -7.733 -11.791 1.00 93.75 245 PHE A N 1
ATOM 1935 C CA . PHE A 1 245 ? -17.257 -9.126 -11.668 1.00 93.75 245 PHE A CA 1
ATOM 1936 C C . PHE A 1 245 ? -16.778 -9.713 -13.007 1.00 93.75 245 PHE A C 1
ATOM 1938 O O . PHE A 1 245 ? -15.639 -10.185 -13.047 1.00 93.75 245 PHE A O 1
ATOM 1945 N N . PRO A 1 246 ? -17.538 -9.643 -14.121 1.00 94.81 246 PRO A N 1
ATOM 1946 C CA . PRO A 1 246 ? -17.050 -10.128 -15.412 1.00 94.81 246 PRO A CA 1
ATOM 1947 C C . PRO A 1 246 ? -15.822 -9.360 -15.900 1.00 94.81 246 PRO A C 1
ATOM 1949 O O . PRO A 1 246 ? -14.900 -9.968 -16.439 1.00 94.81 246 PRO A O 1
ATOM 1952 N N . LEU A 1 247 ? -15.773 -8.043 -15.668 1.00 94.00 247 LEU A N 1
ATOM 1953 C CA . LEU A 1 247 ? -14.649 -7.200 -16.071 1.00 94.00 247 LEU A CA 1
ATOM 1954 C C . LEU A 1 247 ? -13.340 -7.629 -15.392 1.00 94.00 247 LEU A C 1
ATOM 1956 O O . LEU A 1 247 ? -12.360 -7.940 -16.070 1.00 94.00 247 LEU A O 1
ATOM 1960 N N . PHE A 1 248 ? -13.320 -7.695 -14.058 1.00 93.06 248 PHE A N 1
ATOM 1961 C CA . PHE A 1 248 ? -12.123 -8.103 -13.317 1.00 93.06 248 PHE A CA 1
ATOM 1962 C C . PHE A 1 248 ? -11.801 -9.589 -13.501 1.00 93.06 248 PHE A C 1
ATOM 1964 O O . PHE A 1 248 ? -10.623 -9.954 -13.525 1.00 93.06 248 PHE A O 1
ATOM 1971 N N . SER A 1 249 ? -12.813 -10.443 -13.686 1.00 94.44 249 SER A N 1
ATOM 1972 C CA . SER A 1 249 ? -12.604 -11.852 -14.040 1.00 94.44 249 SER A CA 1
ATOM 1973 C C . SER A 1 249 ? -11.909 -11.987 -15.398 1.00 94.44 249 SER A C 1
ATOM 1975 O O . SER A 1 249 ? -10.911 -12.700 -15.511 1.00 94.44 249 SER A O 1
ATOM 1977 N N . GLY A 1 250 ? -12.346 -11.221 -16.403 1.00 94.94 250 GLY A N 1
ATOM 1978 C CA . GLY A 1 250 ? -11.717 -11.166 -17.722 1.00 94.94 250 GLY A CA 1
ATOM 1979 C C . GLY A 1 250 ? -10.269 -10.671 -17.667 1.00 94.94 250 GLY A C 1
ATOM 1980 O O . GLY A 1 250 ? -9.383 -11.316 -18.229 1.00 94.94 250 GLY A O 1
ATOM 1981 N N . LEU A 1 251 ? -10.001 -9.586 -16.928 1.00 93.50 251 LEU A N 1
ATOM 1982 C CA . LEU A 1 251 ? -8.634 -9.085 -16.709 1.00 93.50 251 LEU A CA 1
ATOM 1983 C C . LEU A 1 251 ? -7.746 -10.131 -16.020 1.00 93.50 251 LEU A C 1
ATOM 1985 O O . LEU A 1 251 ? -6.606 -10.349 -16.432 1.00 93.50 251 LEU A O 1
ATOM 1989 N N . THR A 1 252 ? -8.280 -10.820 -15.010 1.00 93.94 252 THR A N 1
ATOM 1990 C CA . THR A 1 252 ? -7.565 -11.883 -14.290 1.00 93.94 252 THR A CA 1
ATOM 1991 C C . THR A 1 252 ? -7.261 -13.062 -15.209 1.00 93.94 252 THR A C 1
ATOM 1993 O O . THR A 1 252 ? -6.132 -13.549 -15.241 1.00 93.94 252 THR A O 1
ATOM 1996 N N . HIS A 1 253 ? -8.236 -13.495 -16.010 1.00 95.12 253 HIS A N 1
ATOM 1997 C CA . HIS A 1 253 ? -8.050 -14.573 -16.976 1.00 95.12 253 HIS A CA 1
ATOM 1998 C C . HIS A 1 253 ? -6.992 -14.213 -18.031 1.00 95.12 253 HIS A C 1
ATOM 2000 O O . HIS A 1 253 ? -6.097 -15.014 -18.310 1.00 95.12 253 HIS A O 1
ATOM 2006 N N . ALA A 1 254 ? -7.044 -12.990 -18.570 1.00 93.44 254 ALA A N 1
ATOM 2007 C CA . ALA A 1 254 ? -6.045 -12.487 -19.508 1.00 93.44 254 ALA A CA 1
ATOM 2008 C C . ALA A 1 254 ? -4.647 -12.438 -18.877 1.00 93.44 254 ALA A C 1
ATOM 2010 O O . ALA A 1 254 ? -3.666 -12.830 -19.512 1.00 93.44 254 ALA A O 1
ATOM 2011 N N . ARG A 1 255 ? -4.540 -12.026 -17.607 1.00 94.31 255 ARG A N 1
ATOM 2012 C CA . ARG A 1 255 ? -3.255 -12.022 -16.906 1.00 94.31 255 ARG A CA 1
ATOM 2013 C C . ARG A 1 255 ? -2.734 -13.432 -16.654 1.00 94.31 255 ARG A C 1
ATOM 2015 O O . ARG A 1 255 ? -1.554 -13.672 -16.888 1.00 94.31 255 ARG A O 1
ATOM 2022 N N . ASN A 1 256 ? -3.591 -14.372 -16.262 1.00 95.06 256 ASN A N 1
ATOM 2023 C CA . ASN A 1 256 ? -3.200 -15.767 -16.050 1.00 95.06 256 ASN A CA 1
ATOM 2024 C C . ASN A 1 256 ? -2.612 -16.394 -17.319 1.00 95.06 256 ASN A C 1
ATOM 2026 O O . ASN A 1 256 ? -1.649 -17.146 -17.222 1.00 95.06 256 ASN A O 1
ATOM 2030 N N . ARG A 1 257 ? -3.122 -16.024 -18.504 1.00 94.69 257 ARG A N 1
ATOM 2031 C CA . ARG A 1 257 ? -2.574 -16.465 -19.798 1.00 94.69 257 ARG A CA 1
ATOM 2032 C C . ARG A 1 257 ? -1.118 -16.039 -20.003 1.00 94.69 257 ARG A C 1
ATOM 2034 O O . ARG A 1 257 ? -0.336 -16.815 -20.536 1.00 94.69 257 ARG A O 1
ATOM 2041 N N . VAL A 1 258 ? -0.740 -14.846 -19.544 1.00 94.69 258 VAL A N 1
ATOM 2042 C CA . VAL A 1 258 ? 0.656 -14.374 -19.597 1.00 94.69 258 VAL A CA 1
ATOM 2043 C C . VAL A 1 258 ? 1.559 -15.197 -18.675 1.00 94.69 258 VAL A C 1
ATOM 2045 O O . VAL A 1 258 ? 2.694 -15.495 -19.031 1.00 94.69 258 VAL A O 1
ATOM 2048 N N . TRP A 1 259 ? 1.051 -15.604 -17.512 1.00 94.50 259 TRP A N 1
ATOM 2049 C CA . TRP A 1 259 ? 1.800 -16.375 -16.515 1.00 94.50 259 TRP A CA 1
ATOM 2050 C C . TRP A 1 259 ? 1.809 -17.894 -16.763 1.00 94.50 259 TRP A C 1
ATOM 2052 O O . TRP A 1 259 ? 2.349 -18.624 -15.935 1.00 94.50 259 TRP A O 1
ATOM 2062 N N . LEU A 1 260 ? 1.240 -18.381 -17.875 1.00 94.12 260 LEU A N 1
ATOM 2063 C CA . LEU A 1 260 ? 1.142 -19.819 -18.167 1.00 94.12 260 LEU A CA 1
ATOM 2064 C C . LEU A 1 260 ? 2.506 -20.507 -18.251 1.00 94.12 260 LEU A C 1
ATOM 2066 O O . LEU A 1 260 ? 2.662 -21.616 -17.746 1.00 94.12 260 LEU A O 1
ATOM 2070 N N . ASN A 1 261 ? 3.483 -19.876 -18.899 1.00 93.44 261 ASN A N 1
ATOM 2071 C CA . ASN A 1 261 ? 4.836 -20.404 -18.999 1.00 93.44 261 ASN A CA 1
ATOM 2072 C C . ASN A 1 261 ? 5.875 -19.275 -19.055 1.00 93.44 261 ASN A C 1
ATOM 2074 O O . ASN A 1 261 ? 5.545 -18.089 -19.124 1.00 93.44 26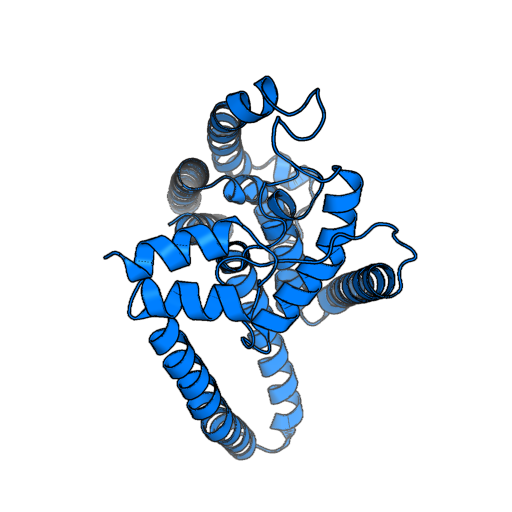1 ASN A O 1
ATOM 2078 N N . GLN A 1 262 ? 7.157 -19.646 -18.978 1.00 92.38 262 GLN A N 1
ATOM 2079 C CA . GLN A 1 262 ? 8.244 -18.665 -18.986 1.00 92.38 262 GLN A CA 1
ATOM 2080 C C . GLN A 1 262 ? 8.294 -17.875 -20.296 1.00 92.38 262 GLN A C 1
ATOM 2082 O O . GLN A 1 262 ? 8.546 -16.673 -20.257 1.00 92.38 262 GLN A O 1
ATOM 2087 N N . LEU A 1 263 ? 8.030 -18.520 -21.435 1.00 94.69 263 LEU A N 1
ATOM 2088 C CA . LEU A 1 263 ? 8.076 -17.866 -22.738 1.00 94.69 263 LEU A CA 1
ATOM 2089 C C . LEU A 1 263 ? 7.020 -16.759 -22.841 1.00 94.69 263 LEU A C 1
ATOM 2091 O O . LEU A 1 263 ? 7.384 -15.617 -23.104 1.00 94.69 263 LEU A O 1
ATOM 2095 N N . SER A 1 264 ? 5.751 -17.054 -22.539 1.00 95.00 264 SER A N 1
ATOM 2096 C CA . SER A 1 264 ? 4.655 -16.074 -22.581 1.00 95.00 264 SER A CA 1
ATOM 2097 C C . SER A 1 264 ? 4.875 -14.909 -21.614 1.00 95.00 264 SER A C 1
ATOM 2099 O O . SER A 1 264 ? 4.577 -13.759 -21.941 1.00 95.00 264 SER A O 1
ATOM 2101 N N . LEU A 1 265 ? 5.430 -15.194 -20.430 1.00 95.31 265 LEU A N 1
ATOM 2102 C CA . LEU A 1 265 ? 5.728 -14.183 -19.419 1.00 95.31 265 LEU A CA 1
ATOM 2103 C C . LEU A 1 265 ? 6.802 -13.205 -19.905 1.00 95.31 265 LEU A C 1
ATOM 2105 O O . LEU A 1 265 ? 6.647 -11.989 -19.768 1.00 95.31 265 LEU A O 1
ATOM 2109 N N . TRP A 1 266 ? 7.896 -13.729 -20.461 1.00 96.25 266 TRP A N 1
ATOM 2110 C CA . TRP A 1 266 ? 9.001 -12.898 -20.933 1.00 96.25 266 TRP A CA 1
ATOM 2111 C C . TRP A 1 266 ? 8.714 -12.248 -22.289 1.00 96.25 266 TRP A C 1
ATOM 2113 O O . TRP A 1 266 ? 9.215 -11.155 -22.531 1.00 96.25 266 TRP A O 1
ATOM 2123 N N . GLU A 1 267 ? 7.856 -12.836 -23.125 1.00 96.19 267 GLU A N 1
ATOM 2124 C CA . GLU A 1 267 ? 7.356 -12.200 -24.350 1.00 96.19 267 GLU A CA 1
ATOM 2125 C C . GLU A 1 267 ? 6.549 -10.930 -24.029 1.00 96.19 267 GLU A C 1
ATOM 2127 O O . GLU A 1 267 ? 6.793 -9.868 -24.607 1.00 96.19 267 GLU A O 1
ATOM 2132 N N . ASP A 1 268 ? 5.623 -11.011 -23.063 1.00 96.38 268 ASP A N 1
ATOM 2133 C CA . ASP A 1 268 ? 4.869 -9.854 -22.556 1.00 96.38 268 ASP A CA 1
ATOM 2134 C C . ASP A 1 268 ? 5.811 -8.782 -21.988 1.00 96.38 268 ASP A C 1
ATOM 2136 O O . ASP A 1 268 ? 5.649 -7.589 -22.257 1.00 96.38 268 ASP A O 1
ATOM 2140 N N . ALA A 1 269 ? 6.839 -9.209 -21.252 1.00 95.25 269 ALA A N 1
ATOM 2141 C CA . ALA A 1 269 ? 7.839 -8.313 -20.691 1.00 95.25 269 ALA A CA 1
ATOM 2142 C C . ALA A 1 269 ? 8.660 -7.598 -21.778 1.00 95.25 269 ALA A C 1
ATOM 2144 O O . ALA A 1 269 ? 8.884 -6.397 -21.653 1.00 95.25 269 ALA A O 1
ATOM 2145 N N . VAL A 1 270 ? 9.083 -8.286 -22.852 1.00 96.25 270 VAL A N 1
ATOM 2146 C CA . VAL A 1 270 ? 9.832 -7.671 -23.971 1.00 96.25 270 VAL A CA 1
ATOM 2147 C C . VAL A 1 270 ? 8.989 -6.597 -24.653 1.00 96.25 270 VAL A C 1
ATOM 2149 O O . VAL A 1 270 ? 9.495 -5.511 -24.931 1.00 96.25 270 VAL A O 1
ATOM 2152 N N . LYS A 1 271 ? 7.694 -6.862 -24.870 1.00 95.62 271 LYS A N 1
ATOM 2153 C CA . LYS A 1 271 ? 6.771 -5.892 -25.483 1.00 95.62 271 LYS A CA 1
ATOM 2154 C C . LYS A 1 271 ? 6.604 -4.629 -24.631 1.00 95.62 271 LYS A C 1
ATOM 2156 O O . LYS A 1 271 ? 6.458 -3.542 -25.182 1.00 95.62 271 LYS A O 1
ATOM 2161 N N . LYS A 1 272 ? 6.631 -4.761 -23.301 1.00 95.25 272 LYS A N 1
ATOM 2162 C CA . LYS A 1 272 ? 6.409 -3.652 -22.352 1.00 95.25 272 LYS A CA 1
ATOM 2163 C C . LYS A 1 272 ? 7.687 -2.951 -21.884 1.00 95.25 272 LYS A C 1
ATOM 2165 O O . LYS A 1 272 ? 7.620 -1.795 -21.480 1.00 95.25 272 LYS A O 1
ATOM 2170 N N . SER A 1 273 ? 8.828 -3.634 -21.934 1.00 94.69 273 SER A N 1
ATOM 2171 C CA . SER A 1 273 ? 10.147 -3.147 -21.501 1.00 94.69 273 SER A CA 1
ATOM 2172 C C . SER A 1 273 ? 11.224 -3.444 -22.559 1.00 94.69 273 SER A C 1
ATOM 2174 O O . SER A 1 273 ? 12.201 -4.145 -22.265 1.00 94.69 273 SER A O 1
ATOM 2176 N N . PRO A 1 274 ? 11.083 -2.932 -23.798 1.00 94.38 274 PRO A N 1
ATOM 2177 C CA . PRO A 1 274 ? 11.935 -3.325 -24.922 1.00 94.38 274 PRO A CA 1
ATOM 2178 C C . PRO A 1 274 ? 13.398 -2.897 -24.769 1.00 94.38 274 PRO A C 1
ATOM 2180 O O . PRO A 1 274 ? 14.269 -3.503 -25.384 1.00 94.38 274 PRO A O 1
ATOM 2183 N N . ASN A 1 275 ? 13.709 -1.904 -23.933 1.00 92.00 275 ASN A N 1
ATOM 2184 C CA . ASN A 1 275 ? 15.081 -1.413 -23.770 1.00 92.00 275 ASN A CA 1
ATOM 2185 C C . ASN A 1 275 ? 15.843 -2.110 -22.629 1.00 92.00 275 ASN A C 1
ATOM 2187 O O . ASN A 1 275 ? 16.999 -1.784 -22.352 1.00 92.00 275 ASN A O 1
ATOM 2191 N N . LYS A 1 276 ? 15.228 -3.089 -21.951 1.00 89.00 276 LYS A N 1
ATOM 2192 C CA . LYS A 1 276 ? 15.796 -3.693 -20.742 1.00 89.00 276 LYS A CA 1
ATOM 2193 C C . LYS A 1 276 ? 16.514 -5.007 -21.039 1.00 89.00 276 LYS A C 1
ATOM 2195 O O . LYS A 1 276 ? 15.895 -6.044 -21.266 1.00 89.00 276 LYS A O 1
ATOM 2200 N N . ALA A 1 277 ? 17.844 -5.005 -20.933 1.00 91.12 277 ALA A N 1
ATOM 2201 C CA . ALA A 1 277 ? 18.681 -6.172 -21.247 1.00 91.12 277 ALA A CA 1
ATOM 2202 C C . ALA A 1 277 ? 18.298 -7.455 -20.474 1.00 91.12 277 ALA A C 1
ATOM 2204 O O . ALA A 1 277 ? 18.326 -8.553 -21.030 1.00 91.12 277 ALA A O 1
ATOM 2205 N N . ARG A 1 278 ? 17.905 -7.338 -19.194 1.00 90.56 278 ARG A N 1
ATOM 2206 C CA . ARG A 1 278 ? 17.474 -8.485 -18.367 1.00 90.56 278 ARG A CA 1
ATOM 2207 C C . ARG A 1 278 ? 16.243 -9.189 -18.948 1.00 90.56 278 ARG A C 1
ATOM 2209 O O . ARG A 1 278 ? 16.165 -10.412 -18.868 1.00 90.56 278 ARG A O 1
ATOM 2216 N N . VAL A 1 279 ? 15.326 -8.432 -19.544 1.00 93.38 279 VAL A N 1
ATOM 2217 C CA . VAL A 1 279 ? 14.091 -8.950 -20.135 1.00 93.38 279 VAL A CA 1
ATOM 2218 C C . VAL A 1 279 ? 14.404 -9.780 -21.379 1.00 93.38 279 VAL A C 1
ATOM 2220 O O . VAL A 1 279 ? 14.013 -10.943 -21.444 1.00 93.38 279 VAL A O 1
ATOM 2223 N N . HIS A 1 280 ? 15.222 -9.246 -22.290 1.00 94.56 280 HIS A N 1
ATOM 2224 C CA . HIS A 1 280 ? 15.698 -9.976 -23.475 1.00 94.56 280 HIS A CA 1
ATOM 2225 C C . HIS A 1 280 ? 16.478 -11.238 -23.122 1.00 94.56 280 HIS A C 1
ATOM 2227 O O . HIS A 1 280 ? 16.254 -12.294 -23.710 1.00 94.56 280 HIS A O 1
ATOM 2233 N N . LYS A 1 281 ? 17.353 -11.163 -22.112 1.00 93.88 281 LYS A N 1
ATOM 2234 C CA . LYS A 1 281 ? 18.109 -12.326 -21.632 1.00 93.88 281 LYS A CA 1
ATOM 2235 C C . LYS A 1 281 ? 17.188 -13.460 -21.181 1.00 93.88 281 LYS A C 1
ATOM 2237 O O . LYS A 1 281 ? 17.463 -14.621 -21.472 1.00 93.88 281 LYS A O 1
ATOM 2242 N N . ASN A 1 282 ? 16.129 -13.144 -20.438 1.00 93.81 282 ASN A N 1
ATOM 2243 C CA . ASN A 1 282 ? 15.207 -14.163 -19.947 1.00 93.81 282 ASN A CA 1
ATOM 2244 C C . ASN A 1 282 ? 14.250 -14.660 -21.036 1.00 93.81 282 ASN A C 1
ATOM 2246 O O . ASN A 1 282 ? 13.942 -15.848 -21.053 1.00 93.81 282 ASN A O 1
ATOM 2250 N N . TYR A 1 283 ? 13.853 -13.800 -21.977 1.00 95.00 283 TYR A N 1
ATOM 2251 C CA . TYR A 1 283 ? 13.092 -14.218 -23.154 1.00 95.00 283 TYR A CA 1
ATOM 2252 C C . TYR A 1 283 ? 13.887 -15.201 -24.023 1.00 95.00 283 TYR A C 1
ATOM 2254 O O . TYR A 1 283 ? 13.390 -16.276 -24.341 1.00 95.00 283 TYR A O 1
ATOM 2262 N N . GLY A 1 284 ? 15.163 -14.903 -24.296 1.00 94.69 284 GLY A N 1
ATOM 2263 C CA . GLY A 1 284 ? 16.059 -15.813 -25.016 1.00 94.69 284 GLY A CA 1
ATOM 2264 C C . GLY A 1 284 ? 16.232 -17.164 -24.316 1.00 94.69 284 GLY A C 1
ATOM 2265 O O . GLY A 1 284 ? 16.236 -18.194 -24.975 1.00 94.69 284 GLY A O 1
ATOM 2266 N N . LYS A 1 285 ? 16.294 -17.188 -22.977 1.00 92.62 285 LYS A N 1
ATOM 2267 C CA . LYS A 1 285 ? 16.277 -18.451 -22.217 1.00 92.62 285 LYS A CA 1
ATOM 2268 C C . LYS A 1 285 ? 14.969 -19.220 -22.382 1.00 92.62 285 LYS A C 1
ATOM 2270 O O . LYS A 1 285 ? 15.015 -20.436 -22.491 1.00 92.62 285 LYS A O 1
ATOM 2275 N N . GLY A 1 286 ? 13.833 -18.524 -22.393 1.00 90.69 286 GLY A N 1
ATOM 2276 C CA . GLY A 1 286 ? 12.523 -19.136 -22.611 1.00 90.69 286 GLY A CA 1
ATOM 2277 C C . GLY A 1 286 ? 12.355 -19.731 -24.011 1.00 90.69 286 GLY A C 1
ATOM 2278 O O . GLY A 1 286 ? 11.623 -20.696 -24.152 1.00 90.69 286 GLY A O 1
ATOM 2279 N N . LEU A 1 287 ? 13.044 -19.190 -25.023 1.00 92.62 287 LEU A N 1
ATOM 2280 C CA . LEU A 1 287 ? 13.067 -19.741 -26.387 1.00 92.62 287 LEU A CA 1
ATOM 2281 C C . LEU A 1 287 ? 13.939 -20.999 -26.529 1.00 92.62 287 LEU A C 1
ATOM 2283 O O . LEU A 1 287 ? 13.785 -21.734 -27.498 1.00 92.62 287 LEU A O 1
ATOM 2287 N N . LEU A 1 288 ? 14.879 -21.216 -25.605 1.00 90.94 288 LEU A N 1
ATOM 2288 C CA . LEU A 1 288 ? 15.813 -22.348 -25.615 1.00 90.94 288 LEU A CA 1
ATOM 2289 C C . LEU A 1 288 ? 15.361 -23.523 -24.730 1.00 90.94 288 LEU A C 1
ATOM 2291 O O . LEU A 1 288 ? 16.047 -24.544 -24.710 1.00 90.94 288 LEU A O 1
ATOM 2295 N N . ALA A 1 289 ? 14.283 -23.352 -23.959 1.00 81.31 289 ALA A N 1
ATOM 2296 C CA . ALA A 1 289 ? 13.746 -24.332 -23.013 1.00 81.31 289 ALA A CA 1
ATOM 2297 C C . ALA A 1 289 ? 12.603 -25.138 -23.637 1.00 81.31 289 ALA A C 1
ATOM 2299 O O . ALA A 1 289 ? 12.533 -26.349 -23.336 1.00 81.31 289 ALA A O 1
#

pLDDT: mean 87.85, std 10.74, range [39.16, 97.88]

Solvent-accessible surface area (backbone atoms only — not comparable to full-atom values): 15446 Å² total; per-residue (Å²): 108,35,57,57,24,47,52,45,18,54,51,25,42,55,51,16,72,70,40,88,47,72,68,49,24,52,53,27,36,49,53,12,21,53,22,30,37,53,6,30,74,59,32,75,66,43,74,35,48,64,60,53,52,51,50,50,34,43,75,76,63,71,45,51,73,72,59,51,73,67,36,67,68,51,51,59,29,45,53,58,23,50,53,52,40,51,65,68,42,44,63,54,52,75,67,37,69,89,53,71,58,44,98,90,54,96,60,52,50,65,32,43,34,44,27,28,34,42,44,55,49,53,50,53,44,40,71,81,48,77,63,91,80,62,93,59,68,71,73,81,77,34,89,47,63,82,38,69,66,32,37,53,26,44,52,52,52,50,50,52,52,53,50,23,60,67,26,46,86,81,36,50,52,37,15,47,9,51,52,43,31,53,50,54,37,38,73,72,54,37,74,56,73,56,98,61,88,65,60,76,81,70,42,61,58,26,50,57,31,41,50,48,13,50,52,49,51,49,53,56,53,48,55,67,64,32,81,67,41,74,68,51,46,51,50,53,52,51,51,48,47,68,54,49,49,59,51,54,49,50,52,49,53,57,50,50,59,34,65,70,44,65,40,48,40,24,50,55,23,33,75,73,14,74,87,39,68,70,38,52,55,48,27,54,50,35,76,75,108

Sequence (289 aa):
MAGMFYLATLFFYLKARGAGARRDLWGYGLLAGISAVCAAFSKETAMTLPAMILVMEIFFFETSIKDLLGKKLFWLMVIPAAVILSFKLQPLIRTGFVHDPGPGLSFTRKQYLLTQFSVLLTYLQLFFWPANQNVDWDYPLATSLLSLQTLTSFLLLLLLLILAFFAYGRLRLVSLGIIAFFITLAPTSSIIPLRDVIFEHRMYLAVAFLAMACVQLCSHVFARIGERSPRSQLMVVCALIIVLFPLFSGLTHARNRVWLNQLSLWEDAVKKSPNKARVHKNYGKGLLA

Radius of gyration: 21.76 Å; Cα contacts (8 Å, |Δi|>4): 303; chains: 1; bounding box: 64×45×59 Å

Mean predicted aligned error: 6.49 Å

Secondary structure (DSSP, 8-state):
-HHHHHHHHHHHHHHHHT-SSHHHHHHHHHHHHHHHHHHHHH-GGGGGHHHHHHHHHHHHH---HHHHHH-HHHHHHHHHHHHHHHHHHHHHHHHHSSSSSTTT--S-HHHHHHHHHHHHHHHHHHHH---S--SS--PPPP--TTSHHHHHHHHHHHHHHHHHHHHTTT-HHHHHHHHHHHHHHTTTSSSS--SSS--GGGGHHHHHHHHHHHHHHHHHHHHHHGGG-HHHHHHHHHHHHHHHHHHHHHHHHHHHHHTTSHHHHHHHHHHH-TT-HHHHHHHHHHH--

Foldseek 3Di:
DLLVLLVLLVVLCVQLVPDPDPVSVVVSLLSSQVSLLVNLVVDPLSLLSLVLVVLCCCQPVVDDPVRLVVDPSSCSNCVNSVVSNVVVCVVVCVQADPDAGHPPAPDGLVQLLLLLLLQLVVLVCCLVPVPPDAQAAPRDTDPDCPDPSSVVSVVVLVVQQVVLVVCSVPQVLLSSLSVLLCSSCCVVNHRDDDSGSHDNVSCPSSSVSNVSNVVSVVVVVLVVVCVVDPVVSVVVVVVCCVPVVVVVVVVVVVVVVCVVDQLSNLVSNCVRNVPDPVSVVSNVVRVVD